Protein AF-A0A7S0ENN7-F1 (afdb_monomer)

Secondary structure (DSSP, 8-state):
------------PPPPP-----------S-------------SS-EEEEEE---SSS---GGG----EEE------S---HHHHHHHTT-TT--TT--HHHHHHHTT-GGGGGS-TTTTEEE---STTEEEEEEEEEEEEEEE-TTS-EEEEEEEEEEEEEEE-TTS--EEEEEEEE-S--EEEEPPPPPHHHHHHHHHHHHHHHHHHHHHHHHHHHHHHHHHHTT--

Nearest PDB structures (foldseek):
  8h8f-assembly1_C  TM=5.337E-01  e=5.871E-03  Xenopus tropicalis
  8h8e-assembly1_B  TM=5.437E-01  e=1.333E-02  Xenopus tropicalis
  8eq4-assembly1_A  TM=2.373E-01  e=7.557E-03  Homo sapiens

Radius of gyration: 34.64 Å; Cα contacts (8 Å, |Δi|>4): 258; chains: 1; bounding box: 76×66×117 Å

Structure (mmCIF, N/CA/C/O backbone):
data_AF-A0A7S0ENN7-F1
#
_entry.id   AF-A0A7S0ENN7-F1
#
loop_
_atom_site.group_PDB
_atom_site.id
_atom_site.type_symbol
_atom_site.label_atom_id
_atom_site.label_alt_id
_atom_site.label_comp_id
_atom_site.label_asym_id
_atom_site.label_entity_id
_atom_site.label_seq_id
_atom_site.pdbx_PDB_ins_code
_atom_site.Cartn_x
_atom_site.Cartn_y
_atom_site.Cartn_z
_atom_site.occupancy
_atom_site.B_iso_or_equiv
_atom_site.auth_seq_id
_atom_site.auth_comp_id
_atom_site.auth_asym_id
_atom_site.auth_atom_id
_atom_site.pdbx_PDB_model_num
ATOM 1 N N . ASP A 1 1 ? -26.600 -25.155 -56.184 1.00 35.91 1 ASP A N 1
ATOM 2 C CA . ASP A 1 1 ? -26.130 -26.533 -55.947 1.00 35.91 1 ASP A CA 1
ATOM 3 C C . ASP A 1 1 ? -24.928 -26.504 -55.021 1.00 35.91 1 ASP A C 1
ATOM 5 O O . ASP A 1 1 ? -23.871 -26.040 -55.407 1.00 35.91 1 ASP A O 1
ATOM 9 N N . ALA A 1 2 ? -25.143 -26.575 -53.709 1.00 30.69 2 ALA A N 1
ATOM 10 C CA . ALA A 1 2 ? -25.400 -27.794 -52.935 1.00 30.69 2 ALA A CA 1
ATOM 11 C C . ALA A 1 2 ? -24.151 -28.682 -52.754 1.00 30.69 2 ALA A C 1
ATOM 13 O O . ALA A 1 2 ? -23.829 -29.472 -53.631 1.00 30.69 2 ALA A O 1
ATOM 14 N N . MET A 1 3 ? -23.611 -28.613 -51.521 1.00 30.27 3 MET A N 1
ATOM 15 C CA . MET A 1 3 ? -23.217 -29.764 -50.678 1.00 30.27 3 MET A CA 1
ATOM 16 C C . MET A 1 3 ? -21.879 -30.479 -51.008 1.00 30.27 3 MET A C 1
ATOM 18 O O . MET A 1 3 ? -21.515 -30.587 -52.164 1.00 30.27 3 MET A O 1
ATOM 22 N N . LEU A 1 4 ? -21.082 -31.058 -50.092 1.00 33.22 4 LEU A N 1
ATOM 23 C CA . LEU A 1 4 ? -21.104 -31.277 -48.634 1.00 33.22 4 LEU A CA 1
ATOM 24 C C . LEU A 1 4 ? -19.758 -31.951 -48.220 1.00 33.22 4 LEU A C 1
ATOM 26 O O . LEU A 1 4 ? -19.358 -32.918 -48.855 1.00 33.22 4 LEU A O 1
ATOM 30 N N . ASN A 1 5 ? -19.203 -31.535 -47.071 1.00 32.22 5 ASN A N 1
ATOM 31 C CA . ASN A 1 5 ? -18.649 -32.344 -45.956 1.00 32.22 5 ASN A CA 1
ATOM 32 C C . ASN A 1 5 ? -17.270 -33.062 -45.901 1.00 32.22 5 ASN A C 1
ATOM 34 O O . ASN A 1 5 ? -16.808 -33.690 -46.846 1.00 32.22 5 ASN A O 1
ATOM 38 N N . LYS A 1 6 ? -16.829 -33.120 -44.616 1.00 30.20 6 LYS A N 1
ATOM 39 C CA . LYS A 1 6 ? -15.782 -33.894 -43.887 1.00 30.20 6 LYS A CA 1
ATOM 40 C C . LYS A 1 6 ? -14.338 -33.383 -44.032 1.00 30.20 6 LYS A C 1
ATOM 42 O O . LYS A 1 6 ? -13.859 -33.254 -45.142 1.00 30.20 6 LYS A O 1
ATOM 47 N N . GLY A 1 7 ? -13.569 -33.044 -42.989 1.00 29.70 7 GLY A N 1
ATOM 48 C CA . GLY A 1 7 ? -13.592 -33.401 -41.562 1.00 29.70 7 GLY A CA 1
ATOM 49 C C . GLY A 1 7 ? -12.643 -34.575 -41.300 1.00 29.70 7 GLY A C 1
ATOM 50 O O . GLY A 1 7 ? -13.001 -35.673 -41.707 1.00 29.70 7 GLY A O 1
ATOM 51 N N . ASP A 1 8 ? -11.460 -34.339 -40.713 1.00 32.34 8 ASP A N 1
ATOM 52 C CA . ASP A 1 8 ? -10.999 -34.927 -39.436 1.00 32.34 8 ASP A CA 1
ATOM 53 C C . ASP A 1 8 ? -9.562 -34.483 -39.070 1.00 32.34 8 ASP A C 1
ATOM 55 O O . ASP A 1 8 ? -8.789 -34.042 -39.922 1.00 32.34 8 ASP A O 1
ATOM 59 N N . ASP A 1 9 ? -9.264 -34.605 -37.779 1.00 36.00 9 ASP A N 1
ATOM 60 C CA . ASP A 1 9 ? -8.064 -34.242 -37.028 1.00 36.00 9 ASP A CA 1
ATOM 61 C C . ASP A 1 9 ? -6.718 -34.752 -37.572 1.00 36.00 9 ASP A C 1
ATOM 63 O O . ASP A 1 9 ? -6.568 -35.870 -38.066 1.00 36.00 9 ASP A O 1
ATOM 67 N N . GLY A 1 10 ? -5.680 -33.944 -37.345 1.00 29.58 10 GLY A N 1
ATOM 68 C CA . GLY A 1 10 ? -4.292 -34.318 -37.594 1.00 29.58 10 GLY A CA 1
ATOM 69 C C . GLY A 1 10 ? -3.313 -33.294 -37.038 1.00 29.58 10 GLY A C 1
ATOM 70 O O . GLY A 1 10 ? -2.733 -32.511 -37.783 1.00 29.58 10 GLY A O 1
ATOM 71 N N . SER A 1 11 ? -3.129 -33.299 -35.716 1.00 38.22 11 SER A N 1
ATOM 72 C CA . SER A 1 11 ? -2.003 -32.642 -35.045 1.00 38.22 11 SER A CA 1
ATOM 73 C C . SER A 1 11 ? -0.683 -33.118 -35.664 1.00 38.22 11 SER A C 1
ATOM 75 O O . SER A 1 11 ? -0.221 -34.226 -35.397 1.00 38.22 11 SER A O 1
ATOM 77 N N . SER A 1 12 ? -0.067 -32.284 -36.501 1.00 31.47 12 SER A N 1
ATOM 78 C CA . SER A 1 12 ? 1.30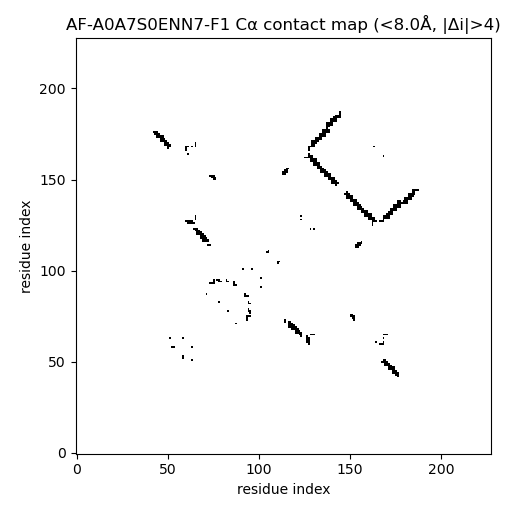4 -32.480 -36.967 1.00 31.47 12 SER A CA 1
ATOM 79 C C . SER A 1 12 ? 2.174 -31.348 -36.434 1.00 31.47 12 SER A C 1
ATOM 81 O O . SER A 1 12 ? 2.211 -30.252 -36.989 1.00 31.47 12 SER A O 1
ATOM 83 N N . VAL A 1 13 ? 2.876 -31.626 -35.337 1.00 39.81 13 VAL A N 1
ATOM 84 C CA . VAL A 1 13 ? 4.032 -30.843 -34.888 1.00 39.81 13 VAL A CA 1
ATOM 85 C C . VAL A 1 13 ? 5.058 -30.835 -36.030 1.00 39.81 13 VAL A C 1
ATOM 87 O O . VAL A 1 13 ? 5.502 -31.919 -36.424 1.00 39.81 13 VAL A O 1
ATOM 90 N N . PRO A 1 14 ? 5.460 -29.678 -36.590 1.00 35.75 14 PRO A N 1
ATOM 91 C CA . PRO A 1 14 ? 6.516 -29.675 -37.583 1.00 35.75 14 PRO A CA 1
ATOM 92 C C . PRO A 1 14 ? 7.849 -29.959 -36.884 1.00 35.75 14 PRO A C 1
ATOM 94 O O . PRO A 1 14 ? 8.291 -29.247 -35.983 1.00 35.75 14 PRO A O 1
ATOM 97 N N . LYS A 1 15 ? 8.460 -31.067 -37.296 1.00 32.72 15 LYS A N 1
ATOM 98 C CA . LYS A 1 15 ? 9.800 -31.514 -36.916 1.00 32.72 15 LYS A CA 1
ATOM 99 C C . LYS A 1 15 ? 10.814 -30.492 -37.445 1.00 32.72 15 LYS A C 1
ATOM 101 O O . LYS A 1 15 ? 10.826 -30.223 -38.642 1.00 32.72 15 LYS A O 1
ATOM 106 N N . VAL A 1 16 ? 11.645 -29.933 -36.567 1.00 38.22 16 VAL A N 1
ATOM 107 C CA . VAL A 1 16 ? 12.692 -28.963 -36.930 1.00 38.22 16 VAL A CA 1
ATOM 108 C C . VAL A 1 16 ? 13.811 -29.681 -37.698 1.00 38.22 16 VAL A C 1
ATOM 110 O O . VAL A 1 16 ? 14.399 -30.608 -37.134 1.00 38.22 16 VAL A O 1
ATOM 113 N N . PRO A 1 17 ? 14.146 -29.285 -38.940 1.00 34.22 17 PRO A N 1
ATOM 114 C CA . PRO A 1 17 ? 15.413 -29.649 -39.544 1.00 34.22 17 PRO A CA 1
ATOM 115 C C . PRO A 1 17 ? 16.487 -28.661 -39.084 1.00 34.22 17 PRO A C 1
ATOM 117 O O . PRO A 1 17 ? 16.320 -27.443 -39.130 1.00 34.22 17 PRO A O 1
ATOM 120 N N . SER A 1 18 ? 17.594 -29.216 -38.613 1.00 44.19 18 SER A N 1
ATOM 121 C CA . SER A 1 18 ? 18.849 -28.518 -38.385 1.00 44.19 18 SER A CA 1
ATOM 122 C C . SER A 1 18 ? 19.473 -28.165 -39.731 1.00 44.19 18 SER A C 1
ATOM 124 O O . SER A 1 18 ? 20.018 -29.057 -40.370 1.00 44.19 18 SER A O 1
ATOM 126 N N . ASP A 1 19 ? 19.392 -26.905 -40.153 1.00 34.03 19 ASP A N 1
ATOM 127 C CA . ASP A 1 19 ? 20.378 -26.328 -41.066 1.00 34.03 19 ASP A CA 1
ATOM 128 C C . ASP A 1 19 ? 20.373 -24.798 -41.019 1.00 34.03 19 ASP A C 1
ATOM 130 O O . ASP A 1 19 ? 19.354 -24.142 -40.805 1.00 34.03 19 ASP A O 1
ATOM 134 N N . HIS A 1 20 ? 21.576 -24.250 -41.161 1.00 43.38 20 HIS A N 1
ATOM 135 C CA . HIS A 1 20 ? 21.923 -22.844 -41.032 1.00 43.38 20 HIS A CA 1
ATOM 136 C C . HIS A 1 20 ? 21.228 -21.985 -42.100 1.00 43.38 20 HIS A C 1
ATOM 138 O O . HIS A 1 20 ? 21.743 -21.795 -43.198 1.00 43.38 20 HIS A O 1
ATOM 144 N N . GLY A 1 21 ? 20.069 -21.432 -41.753 1.00 31.50 21 GLY A N 1
ATOM 145 C CA . GLY A 1 21 ? 19.356 -20.425 -42.529 1.00 31.50 21 GLY A CA 1
ATOM 146 C C . GLY A 1 21 ? 18.865 -19.322 -41.603 1.00 31.50 21 GLY A C 1
ATOM 147 O O . GLY A 1 21 ? 18.238 -19.591 -40.581 1.00 31.50 21 GLY A O 1
ATOM 148 N N . PHE A 1 22 ? 19.196 -18.080 -41.940 1.00 34.69 22 PHE A N 1
ATOM 149 C CA . PHE A 1 22 ? 18.676 -16.878 -41.300 1.00 34.69 22 PHE A CA 1
ATOM 150 C C . PHE A 1 22 ? 17.142 -16.895 -41.382 1.00 34.69 22 PHE A C 1
ATOM 152 O O . PHE A 1 22 ? 16.568 -16.689 -42.449 1.00 34.69 22 PHE A O 1
ATOM 159 N N . PHE A 1 23 ? 16.480 -17.194 -40.263 1.00 33.12 23 PHE A N 1
ATOM 160 C CA . PHE A 1 23 ? 15.045 -16.996 -40.123 1.00 33.12 23 PHE A CA 1
ATOM 161 C C . PHE A 1 23 ? 14.805 -15.507 -39.898 1.00 33.12 23 PHE A C 1
ATOM 163 O O . PHE A 1 23 ? 14.893 -15.015 -38.774 1.00 33.12 23 PHE A O 1
ATOM 170 N N . GLU A 1 24 ? 14.471 -14.795 -40.969 1.00 44.44 24 GLU A N 1
ATOM 171 C CA . GLU A 1 24 ? 13.718 -13.554 -40.854 1.00 44.44 24 GLU A CA 1
ATOM 172 C C . GLU A 1 24 ? 12.287 -13.944 -40.482 1.00 44.44 24 GLU A C 1
ATOM 174 O O . GLU A 1 24 ? 11.399 -14.099 -41.320 1.00 44.44 24 GLU A O 1
ATOM 179 N N . ALA A 1 25 ? 12.080 -14.207 -39.191 1.00 43.97 25 ALA A N 1
ATOM 180 C CA . ALA A 1 25 ? 10.748 -14.193 -38.626 1.00 43.97 25 ALA A CA 1
ATOM 181 C C . ALA A 1 25 ? 10.285 -12.735 -38.677 1.00 43.97 25 ALA A C 1
ATOM 183 O O . ALA A 1 25 ? 10.502 -11.974 -37.738 1.00 43.97 25 ALA A O 1
ATOM 184 N N . ALA A 1 26 ? 9.693 -12.338 -39.803 1.00 42.91 26 ALA A N 1
ATOM 185 C CA . ALA A 1 26 ? 8.876 -11.143 -39.879 1.00 42.91 26 ALA A CA 1
ATOM 186 C C . ALA A 1 26 ? 7.687 -11.356 -38.932 1.00 42.91 26 ALA A C 1
ATOM 188 O O . ALA A 1 26 ? 6.650 -11.906 -39.306 1.00 42.91 26 ALA A O 1
ATOM 189 N N . ALA A 1 27 ? 7.881 -11.007 -37.661 1.00 44.56 27 ALA A N 1
ATOM 190 C CA . ALA A 1 27 ? 6.816 -10.918 -36.686 1.00 44.56 27 ALA A CA 1
ATOM 191 C C . ALA A 1 27 ? 6.015 -9.659 -37.026 1.00 44.56 27 ALA A C 1
ATOM 193 O O . ALA A 1 27 ? 6.233 -8.592 -36.467 1.00 44.56 27 ALA A O 1
ATOM 194 N N .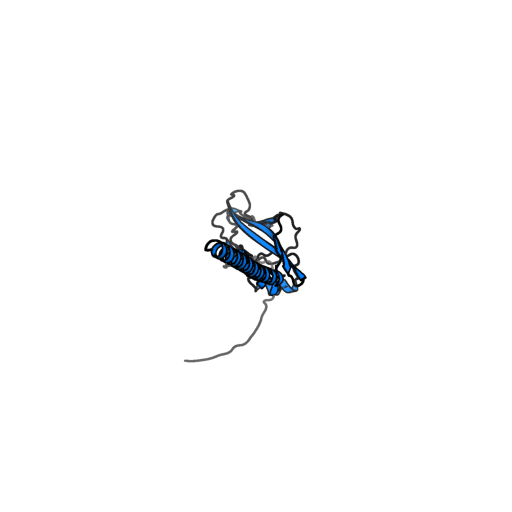 ASP A 1 28 ? 5.091 -9.782 -37.978 1.00 46.00 28 ASP A N 1
ATOM 195 C CA . ASP A 1 28 ? 4.145 -8.728 -38.372 1.00 46.00 28 ASP A CA 1
ATOM 196 C C . ASP A 1 28 ? 3.019 -8.571 -37.320 1.00 46.00 28 ASP A C 1
ATOM 198 O O . ASP A 1 28 ? 1.827 -8.471 -37.607 1.00 46.00 28 ASP A O 1
ATOM 202 N N . GLY A 1 29 ? 3.410 -8.632 -36.047 1.00 53.50 29 GLY A N 1
ATOM 203 C CA . GLY A 1 29 ? 2.585 -8.469 -34.863 1.00 53.50 29 GLY A CA 1
ATOM 204 C C . GLY A 1 29 ? 3.355 -7.629 -33.852 1.00 53.50 29 GLY A C 1
ATOM 205 O O . GLY A 1 29 ? 4.581 -7.631 -33.851 1.00 53.50 29 GLY A O 1
ATOM 206 N N . ALA A 1 30 ? 2.646 -6.878 -33.009 1.00 59.50 30 ALA A N 1
ATOM 207 C CA . ALA A 1 30 ? 3.274 -6.005 -32.021 1.00 59.50 30 ALA A CA 1
ATOM 208 C C . ALA A 1 30 ? 4.307 -6.782 -31.181 1.00 59.50 30 ALA A C 1
ATOM 210 O O . ALA A 1 30 ? 3.939 -7.644 -30.382 1.00 59.50 30 ALA A O 1
ATOM 211 N N . GLU A 1 31 ? 5.593 -6.481 -31.380 1.00 75.44 31 GLU A N 1
ATOM 212 C CA . GLU A 1 31 ? 6.685 -7.075 -30.617 1.00 75.44 31 GLU A CA 1
ATOM 213 C C . GLU A 1 31 ? 6.505 -6.728 -29.134 1.00 75.44 31 GLU A C 1
ATOM 215 O O . GLU A 1 31 ? 6.435 -5.561 -28.743 1.00 75.44 31 GLU A O 1
ATOM 220 N N . GLY A 1 32 ? 6.387 -7.754 -28.293 1.00 77.75 32 GLY A N 1
ATOM 221 C CA . GLY A 1 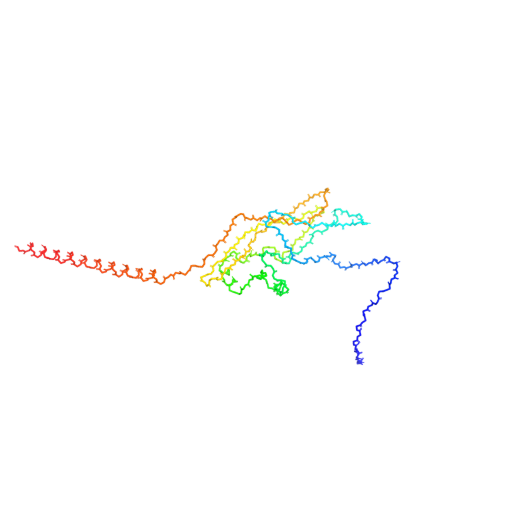32 ? 6.155 -7.606 -26.864 1.00 77.75 32 GLY A CA 1
ATOM 222 C C . GLY A 1 32 ? 6.584 -8.854 -26.104 1.00 77.75 32 GLY A C 1
ATOM 223 O O . GLY A 1 32 ? 6.574 -9.960 -26.640 1.00 77.75 32 GLY A O 1
ATOM 224 N N . CYS A 1 33 ? 6.975 -8.674 -24.845 1.00 85.19 33 CYS A N 1
ATOM 225 C CA . CYS A 1 33 ? 7.370 -9.759 -23.952 1.00 85.19 33 CYS A CA 1
ATOM 226 C C . CYS A 1 33 ? 6.537 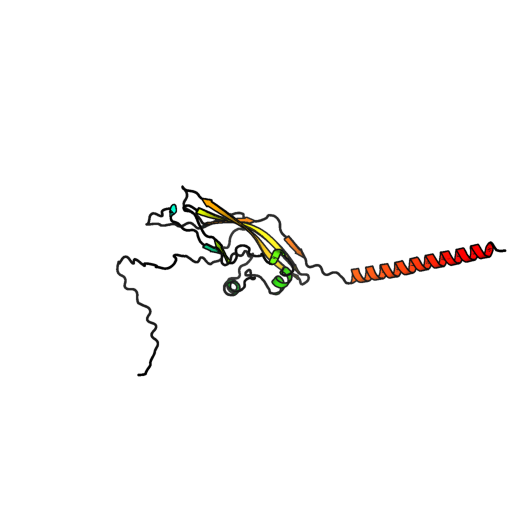-9.686 -22.670 1.00 85.19 33 CYS A C 1
ATOM 228 O O . CYS A 1 33 ? 6.471 -8.634 -22.030 1.00 85.19 33 CYS A O 1
ATOM 230 N N . GLU A 1 34 ? 5.907 -10.798 -22.291 1.00 87.00 34 GLU A N 1
ATOM 231 C CA . GLU A 1 34 ? 5.237 -10.926 -21.000 1.00 87.00 34 GLU A CA 1
ATOM 232 C C . GLU A 1 34 ? 6.217 -11.477 -19.962 1.00 87.00 34 GLU A C 1
ATOM 234 O O . GLU A 1 34 ? 6.773 -12.564 -20.116 1.00 87.00 34 GLU A O 1
ATOM 239 N N . ILE A 1 35 ? 6.412 -10.728 -18.876 1.00 86.81 35 ILE A N 1
ATOM 240 C CA . ILE A 1 35 ? 7.260 -11.136 -17.757 1.00 86.81 35 ILE A CA 1
ATOM 241 C C . ILE A 1 35 ? 6.352 -11.450 -16.573 1.00 86.81 35 ILE A C 1
ATOM 243 O O . ILE A 1 35 ? 5.714 -10.559 -16.014 1.00 86.81 35 ILE A O 1
ATOM 247 N N . SER A 1 36 ? 6.329 -12.714 -16.159 1.00 85.06 36 SER A N 1
ATOM 248 C CA . SER A 1 36 ? 5.589 -13.169 -14.986 1.00 85.06 36 SER A CA 1
ATOM 249 C C . SER A 1 36 ? 6.491 -13.987 -14.066 1.00 85.06 36 SER A C 1
ATOM 251 O O . SER A 1 36 ? 7.393 -14.705 -14.498 1.00 85.06 36 SER A O 1
ATOM 253 N N . GLY A 1 37 ? 6.296 -13.837 -12.759 1.00 82.56 37 GLY A N 1
ATOM 254 C CA . GLY A 1 37 ? 7.108 -14.541 -11.779 1.00 82.56 37 GLY A CA 1
ATOM 255 C C . GLY A 1 37 ? 7.020 -13.940 -10.387 1.00 82.56 37 GLY A C 1
ATOM 256 O O . GLY A 1 37 ? 6.292 -12.984 -10.128 1.00 82.56 37 GLY A O 1
ATOM 257 N N . T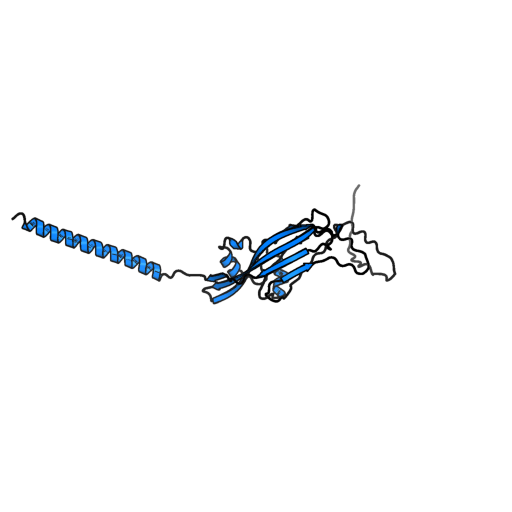HR A 1 38 ? 7.784 -14.526 -9.471 1.00 81.62 38 THR A N 1
ATOM 258 C CA . THR A 1 38 ? 7.831 -14.114 -8.067 1.00 81.62 38 THR A CA 1
ATOM 259 C C . THR A 1 38 ? 9.279 -13.967 -7.636 1.00 81.62 38 THR A C 1
ATOM 261 O O . THR A 1 38 ? 10.068 -14.897 -7.812 1.00 81.62 38 THR A O 1
ATOM 264 N N . LEU A 1 39 ? 9.621 -12.832 -7.033 1.00 85.81 39 LEU A N 1
ATOM 265 C CA . LEU A 1 39 ? 10.973 -12.541 -6.567 1.00 85.81 39 LEU A CA 1
ATOM 266 C C . LEU A 1 39 ? 10.992 -12.499 -5.039 1.00 85.81 39 LEU A C 1
ATOM 268 O O . LEU A 1 39 ? 10.241 -11.745 -4.422 1.00 85.81 39 LEU A O 1
ATOM 272 N N . LYS A 1 40 ? 11.868 -13.298 -4.422 1.00 86.88 40 LYS A N 1
ATOM 273 C CA . LYS A 1 40 ? 12.138 -13.221 -2.983 1.00 86.88 40 LYS A CA 1
ATOM 274 C C . LYS A 1 40 ? 13.311 -12.276 -2.766 1.00 86.88 40 LYS A C 1
ATOM 276 O O . LYS A 1 40 ? 14.439 -12.603 -3.119 1.00 86.88 40 LYS A O 1
ATOM 281 N N . LEU A 1 41 ? 13.029 -11.113 -2.196 1.00 88.19 41 LEU A N 1
ATOM 282 C CA . LEU A 1 41 ? 14.004 -10.044 -2.001 1.00 88.19 41 LEU A CA 1
ATOM 283 C C . LEU A 1 41 ? 14.150 -9.713 -0.518 1.00 88.19 41 LEU A C 1
ATOM 285 O O . LEU A 1 41 ? 13.271 -10.009 0.296 1.00 88.19 41 LEU A O 1
ATOM 289 N N . GLN A 1 42 ? 15.271 -9.086 -0.168 1.00 90.56 42 GLN A N 1
ATOM 290 C CA . GLN A 1 42 ? 15.418 -8.477 1.147 1.00 90.56 42 GLN A CA 1
ATOM 291 C C . GLN A 1 42 ? 14.479 -7.276 1.272 1.00 90.56 42 GLN A C 1
ATOM 293 O O . GLN A 1 42 ? 14.209 -6.565 0.305 1.00 90.56 42 GLN A O 1
ATOM 298 N N . ARG A 1 43 ? 13.988 -7.042 2.488 1.00 88.31 43 ARG A N 1
ATOM 299 C CA . ARG A 1 43 ? 13.047 -5.965 2.787 1.00 88.31 43 ARG A CA 1
ATOM 300 C C . ARG A 1 43 ? 13.786 -4.641 3.011 1.00 88.31 43 ARG A C 1
ATOM 302 O O . ARG A 1 43 ? 13.798 -4.117 4.120 1.00 88.31 43 ARG A O 1
ATOM 309 N N . VAL A 1 44 ? 14.400 -4.122 1.954 1.00 92.44 44 VAL A N 1
ATOM 310 C CA . VAL A 1 44 ? 15.150 -2.858 1.951 1.00 92.44 44 VAL A CA 1
ATOM 311 C C . VAL A 1 44 ? 14.746 -1.994 0.754 1.00 92.44 44 VAL A C 1
ATOM 313 O O . VAL A 1 44 ? 14.282 -2.544 -0.249 1.00 92.44 44 VAL A O 1
ATOM 316 N N . PRO A 1 45 ? 14.907 -0.660 0.832 1.00 94.62 45 PRO A N 1
ATOM 317 C CA . PRO A 1 45 ? 14.745 0.201 -0.331 1.00 94.62 45 PRO A CA 1
ATOM 318 C C . PRO A 1 45 ? 15.669 -0.238 -1.472 1.00 94.62 45 PRO A C 1
ATOM 320 O O . PRO A 1 45 ? 16.850 -0.516 -1.257 1.00 94.62 45 PRO A O 1
ATOM 323 N N . GLY A 1 46 ? 15.133 -0.317 -2.686 1.00 94.19 46 GLY A N 1
ATOM 324 C CA . GLY A 1 46 ? 15.853 -0.836 -3.845 1.00 94.19 46 GLY A CA 1
ATOM 325 C C . GLY A 1 46 ? 15.189 -0.460 -5.162 1.00 94.19 46 GLY A C 1
ATOM 326 O O . GLY A 1 46 ? 14.140 0.176 -5.192 1.00 94.19 46 GLY A O 1
ATOM 327 N N . THR A 1 47 ? 15.809 -0.813 -6.285 1.00 92.94 47 THR A N 1
ATOM 328 C CA . THR A 1 47 ? 15.239 -0.560 -7.616 1.00 92.94 47 THR A CA 1
ATOM 329 C C . THR A 1 47 ? 15.387 -1.795 -8.489 1.00 92.94 47 THR A C 1
ATOM 331 O O . THR A 1 47 ? 16.494 -2.286 -8.688 1.00 92.94 47 THR A O 1
ATOM 334 N N . LEU A 1 48 ? 14.273 -2.272 -9.038 1.00 91.88 48 LEU A N 1
ATOM 335 C CA . LEU A 1 48 ? 14.251 -3.288 -10.083 1.00 91.88 48 LEU A CA 1
ATOM 336 C C . LEU A 1 48 ? 14.367 -2.584 -11.438 1.00 91.88 48 LEU A C 1
ATOM 338 O O . LEU A 1 48 ? 13.561 -1.709 -11.744 1.00 91.88 48 LEU A O 1
ATOM 342 N N . ARG A 1 49 ? 15.378 -2.930 -12.237 1.00 91.31 49 ARG A N 1
ATOM 343 C CA . ARG A 1 49 ? 15.621 -2.318 -13.552 1.00 91.31 49 ARG A CA 1
ATOM 344 C C . ARG A 1 49 ? 15.520 -3.372 -14.643 1.00 91.31 49 ARG A C 1
ATOM 346 O O . ARG A 1 49 ? 16.160 -4.414 -14.543 1.00 91.31 49 ARG A O 1
ATOM 353 N N . LEU A 1 50 ? 14.742 -3.073 -15.674 1.00 89.44 50 LEU A N 1
ATOM 354 C CA . LEU A 1 50 ? 14.615 -3.865 -16.888 1.00 89.44 50 LEU A CA 1
ATOM 355 C C . LEU A 1 50 ? 15.185 -3.036 -18.039 1.00 89.44 50 LEU A C 1
ATOM 357 O O . LEU A 1 50 ? 14.703 -1.938 -18.321 1.00 89.44 50 LEU A O 1
ATOM 361 N N . ASN A 1 51 ? 16.235 -3.558 -18.667 1.00 86.44 51 ASN A N 1
ATOM 362 C CA . ASN A 1 51 ? 16.928 -2.912 -19.775 1.00 86.44 51 ASN A CA 1
ATOM 363 C C . ASN A 1 51 ? 16.957 -3.877 -20.958 1.00 86.44 51 ASN A C 1
ATOM 365 O O . ASN A 1 51 ? 17.114 -5.084 -20.765 1.00 86.44 51 ASN A O 1
ATOM 369 N N . ALA A 1 52 ? 16.876 -3.342 -22.170 1.00 83.38 52 ALA A N 1
ATOM 370 C CA . ALA A 1 52 ? 17.180 -4.116 -23.362 1.00 83.38 52 ALA A CA 1
ATOM 371 C C . ALA A 1 52 ? 18.697 -4.358 -23.440 1.00 83.38 52 ALA A C 1
ATOM 373 O O . ALA A 1 52 ? 19.498 -3.443 -23.236 1.00 83.38 52 ALA A O 1
ATOM 374 N N . HIS A 1 53 ? 19.090 -5.601 -23.710 1.00 82.19 53 HIS A N 1
ATOM 375 C CA . HIS A 1 53 ? 20.484 -5.985 -23.898 1.00 82.19 53 HIS A CA 1
ATOM 376 C C . HIS A 1 53 ? 20.601 -6.874 -25.134 1.00 82.19 53 HIS A C 1
ATOM 378 O O . HIS A 1 53 ? 19.861 -7.846 -25.264 1.00 82.19 53 HIS A O 1
ATOM 384 N N . ALA A 1 54 ? 21.528 -6.540 -26.030 1.00 78.38 54 ALA A N 1
ATOM 385 C CA . ALA A 1 54 ? 21.812 -7.302 -27.238 1.00 78.38 54 ALA A CA 1
ATOM 386 C C . ALA A 1 54 ? 23.311 -7.632 -27.282 1.00 78.38 54 ALA A C 1
ATOM 388 O O . ALA A 1 54 ? 24.146 -6.740 -27.162 1.00 78.38 54 ALA A O 1
ATOM 389 N N . HIS A 1 55 ? 23.650 -8.916 -27.431 1.00 73.62 55 HIS A N 1
ATOM 390 C CA . HIS A 1 55 ? 25.044 -9.386 -27.427 1.00 73.62 55 HIS A CA 1
ATOM 391 C C . HIS A 1 55 ? 25.742 -9.269 -28.789 1.00 73.62 55 HIS A C 1
ATOM 393 O O . HIS A 1 55 ? 26.958 -9.110 -28.838 1.00 73.62 55 HIS A O 1
ATOM 399 N N . HIS A 1 56 ? 24.991 -9.357 -29.889 1.00 76.44 56 HIS A N 1
ATOM 400 C CA . HIS A 1 56 ? 25.547 -9.442 -31.247 1.00 76.44 56 HIS A CA 1
ATOM 401 C C . HIS A 1 56 ? 24.980 -8.393 -32.212 1.00 76.44 56 HIS A C 1
ATOM 403 O O . HIS A 1 56 ? 25.318 -8.400 -33.391 1.00 76.44 56 HIS A O 1
ATOM 409 N N . VAL A 1 57 ? 24.123 -7.492 -31.724 1.00 77.75 57 VAL A N 1
ATOM 410 C CA . VAL A 1 57 ? 23.464 -6.451 -32.523 1.00 77.75 57 VAL A CA 1
ATOM 411 C C . VAL A 1 57 ? 23.577 -5.125 -31.777 1.00 77.75 57 VAL A C 1
ATOM 413 O O . VAL A 1 57 ? 23.417 -5.088 -30.557 1.00 77.75 57 VAL A O 1
ATOM 416 N N . SER A 1 58 ? 23.872 -4.042 -32.498 1.00 75.31 58 SER A N 1
ATOM 417 C CA . SER A 1 58 ? 23.919 -2.699 -31.918 1.00 75.31 58 SER A CA 1
ATOM 418 C C . SER A 1 58 ? 22.502 -2.223 -31.616 1.00 75.31 58 SER A C 1
ATOM 420 O O . SER A 1 58 ? 21.681 -2.091 -32.522 1.00 75.31 58 SER A O 1
ATOM 422 N N . LEU A 1 59 ? 22.213 -1.976 -30.340 1.00 77.50 59 LEU A N 1
ATOM 423 C CA . LEU A 1 59 ? 20.934 -1.435 -29.904 1.00 77.50 59 LEU A CA 1
ATOM 424 C C . LEU A 1 59 ? 21.004 0.093 -29.923 1.00 77.50 59 LEU A C 1
ATOM 426 O O . LEU A 1 59 ? 21.704 0.684 -29.104 1.00 77.50 59 LEU A O 1
ATOM 430 N N . GLU A 1 60 ? 20.259 0.723 -30.827 1.00 80.19 60 GLU A N 1
ATOM 431 C CA . GLU A 1 60 ? 20.122 2.180 -30.856 1.00 80.19 60 GLU A CA 1
ATOM 432 C C . GLU A 1 60 ? 19.131 2.633 -29.761 1.00 80.19 60 GLU A C 1
ATOM 434 O O . GLU A 1 60 ? 17.939 2.309 -29.845 1.00 80.19 60 GLU A O 1
ATOM 439 N N . PRO A 1 61 ? 19.569 3.392 -28.735 1.00 76.06 61 PRO A N 1
ATOM 440 C CA . PRO A 1 61 ? 18.723 3.785 -27.603 1.00 76.06 61 PRO A CA 1
ATOM 441 C C . PRO A 1 61 ? 17.455 4.552 -27.999 1.00 76.06 61 PRO A C 1
ATOM 443 O O . PRO A 1 61 ? 16.438 4.461 -27.314 1.00 76.06 61 PRO A O 1
ATOM 446 N N . GLY A 1 62 ? 17.491 5.294 -29.109 1.00 74.88 62 GLY A N 1
ATOM 447 C CA . GLY A 1 62 ? 16.376 6.122 -29.566 1.00 74.88 62 GLY A CA 1
ATOM 448 C C . GLY A 1 62 ? 15.148 5.354 -30.063 1.00 74.88 62 GLY A C 1
ATOM 449 O O . GLY A 1 62 ? 14.066 5.942 -30.112 1.00 74.88 62 GLY A O 1
ATOM 450 N N . TRP A 1 63 ? 15.295 4.069 -30.406 1.00 76.88 63 TRP A N 1
ATOM 451 C CA . TRP A 1 63 ? 14.222 3.234 -30.973 1.00 76.88 63 TRP A CA 1
ATOM 452 C C . TRP A 1 63 ? 13.632 2.224 -29.991 1.00 76.88 63 TRP A C 1
ATOM 454 O O . TRP A 1 63 ? 12.645 1.563 -30.304 1.00 76.88 63 TRP A O 1
ATOM 464 N N . VAL A 1 64 ? 14.201 2.113 -28.793 1.00 81.44 64 VAL A N 1
ATOM 465 C CA . VAL A 1 64 ? 13.689 1.200 -27.771 1.00 81.44 64 VAL A CA 1
ATOM 466 C C . VAL A 1 64 ? 12.390 1.762 -27.202 1.00 81.44 64 VAL A C 1
ATOM 468 O O . VAL A 1 64 ? 12.367 2.817 -26.565 1.00 81.44 64 VAL A O 1
ATOM 471 N N . ASN A 1 65 ? 11.302 1.029 -27.415 1.00 83.69 65 ASN A N 1
ATOM 472 C CA . ASN A 1 65 ? 9.989 1.387 -26.911 1.00 83.69 65 ASN A CA 1
ATOM 473 C C . ASN A 1 65 ? 9.711 0.686 -25.570 1.00 83.69 65 ASN A C 1
ATOM 475 O O . ASN A 1 65 ? 9.677 -0.538 -25.496 1.00 83.69 65 ASN A O 1
ATOM 479 N N . LEU A 1 66 ? 9.491 1.468 -24.509 1.00 86.56 66 LEU A N 1
ATOM 480 C CA . LEU A 1 66 ? 9.165 0.965 -23.168 1.00 86.56 66 LEU A CA 1
ATOM 481 C C . LEU A 1 66 ? 7.657 0.969 -22.864 1.00 86.56 66 LEU A C 1
ATOM 483 O O . LEU A 1 66 ? 7.268 0.900 -21.694 1.00 86.56 66 LEU A O 1
ATOM 487 N N . THR A 1 67 ? 6.794 1.085 -23.881 1.00 88.50 67 THR A N 1
ATOM 488 C CA . THR A 1 67 ? 5.345 0.909 -23.709 1.00 88.50 67 THR A CA 1
ATOM 489 C C . THR A 1 67 ? 5.066 -0.430 -23.040 1.00 88.50 67 THR A C 1
ATOM 491 O O . THR A 1 67 ? 5.469 -1.471 -23.555 1.00 88.50 67 THR A O 1
ATOM 494 N N . HIS A 1 68 ? 4.367 -0.424 -21.912 1.00 89.81 68 HIS A N 1
ATOM 495 C CA . HIS A 1 68 ? 4.065 -1.652 -21.191 1.00 89.81 68 HIS A CA 1
ATOM 496 C C . HIS A 1 68 ? 2.749 -1.539 -20.428 1.00 89.81 68 HIS A C 1
ATOM 498 O O . HIS A 1 68 ? 2.272 -0.451 -20.097 1.00 89.81 68 HIS A O 1
ATOM 504 N N . THR A 1 69 ? 2.171 -2.695 -20.130 1.00 90.12 69 THR A N 1
ATOM 505 C CA . THR A 1 69 ? 0.981 -2.818 -19.292 1.00 90.12 69 THR A CA 1
ATOM 506 C C . THR A 1 69 ? 1.369 -3.589 -18.043 1.00 90.12 69 THR A C 1
ATOM 508 O O . THR A 1 69 ? 1.933 -4.677 -18.134 1.00 90.12 69 THR A O 1
ATOM 511 N N . ILE A 1 70 ? 1.092 -3.023 -16.869 1.00 89.69 70 ILE A N 1
ATOM 512 C CA . ILE A 1 70 ? 1.312 -3.728 -15.606 1.00 89.69 70 ILE A CA 1
ATOM 513 C C . ILE A 1 70 ? 0.018 -4.450 -15.266 1.00 89.69 70 ILE A C 1
ATOM 515 O O . ILE A 1 70 ? -0.933 -3.836 -14.790 1.00 89.69 70 ILE A O 1
ATOM 519 N N . ASN A 1 71 ? -0.018 -5.758 -15.520 1.00 85.38 71 ASN A N 1
ATOM 520 C CA . ASN A 1 71 ? -1.187 -6.572 -15.203 1.00 85.38 71 ASN A CA 1
ATOM 521 C C . ASN A 1 71 ? -1.329 -6.685 -13.689 1.00 85.38 71 ASN A C 1
ATOM 523 O O . ASN A 1 71 ? -2.246 -6.105 -13.121 1.00 85.38 71 ASN A O 1
ATOM 527 N N . THR A 1 72 ? -0.376 -7.335 -13.019 1.00 82.62 72 THR A N 1
ATOM 528 C CA . THR A 1 72 ? -0.448 -7.591 -11.578 1.00 82.62 72 THR A CA 1
ATOM 529 C C . THR A 1 72 ? 0.901 -7.368 -10.913 1.00 82.62 72 THR A C 1
ATOM 531 O O . THR A 1 72 ? 1.918 -7.905 -11.340 1.00 82.62 72 THR A O 1
ATOM 534 N N . PHE A 1 73 ? 0.905 -6.584 -9.835 1.00 84.50 73 PHE A N 1
ATOM 535 C CA . PHE A 1 73 ? 2.093 -6.336 -9.028 1.00 84.50 73 PHE A CA 1
ATOM 536 C C . PHE A 1 73 ? 1.700 -6.281 -7.553 1.00 84.50 73 PHE A C 1
ATOM 538 O O . PHE A 1 73 ? 0.953 -5.389 -7.135 1.00 84.50 73 PHE A O 1
ATOM 545 N N . VAL A 1 74 ? 2.159 -7.266 -6.780 1.00 81.75 74 VAL A N 1
ATOM 546 C CA . VAL A 1 74 ? 1.716 -7.510 -5.400 1.00 81.75 74 VAL A CA 1
ATOM 547 C C . VAL A 1 74 ? 2.899 -7.826 -4.493 1.00 81.75 74 VAL A C 1
ATOM 549 O O . VAL A 1 74 ? 3.892 -8.413 -4.922 1.00 81.75 74 VAL A O 1
ATOM 552 N N . PHE A 1 75 ? 2.766 -7.474 -3.218 1.00 84.75 75 PHE A N 1
ATOM 553 C CA . PHE A 1 75 ? 3.743 -7.787 -2.180 1.00 84.75 75 PHE A CA 1
ATOM 554 C C . PHE A 1 75 ? 3.121 -8.725 -1.143 1.00 84.75 75 PHE A C 1
ATOM 556 O O . PHE A 1 75 ? 1.981 -8.528 -0.717 1.00 84.75 75 PHE A O 1
ATOM 563 N N . ALA A 1 76 ? 3.879 -9.734 -0.714 1.00 77.19 76 ALA A N 1
ATOM 564 C CA . ALA A 1 76 ? 3.454 -10.701 0.293 1.00 77.19 76 ALA A CA 1
ATOM 565 C C . ALA A 1 76 ? 4.645 -11.185 1.133 1.00 77.19 76 ALA A C 1
ATOM 567 O O . ALA A 1 76 ? 5.775 -11.248 0.648 1.00 77.19 76 ALA A O 1
ATOM 568 N N . LYS A 1 77 ? 4.385 -11.549 2.397 1.00 75.44 77 LYS A N 1
ATOM 569 C CA . LYS A 1 77 ? 5.410 -12.036 3.343 1.00 75.44 77 LYS A CA 1
ATOM 570 C C . LYS A 1 77 ? 5.825 -13.477 3.043 1.00 75.44 77 LYS A C 1
ATOM 572 O O . LYS A 1 77 ? 6.989 -13.833 3.191 1.00 75.44 77 LYS A O 1
ATOM 577 N N . GLN A 1 78 ? 4.865 -14.298 2.630 1.00 65.62 78 GLN A N 1
ATOM 578 C CA . GLN A 1 78 ? 5.058 -15.684 2.219 1.00 65.62 78 GLN A CA 1
ATOM 579 C C . GLN A 1 78 ? 4.273 -15.882 0.923 1.00 65.62 78 GLN A C 1
ATOM 581 O O . GLN A 1 78 ? 3.090 -15.563 0.876 1.00 65.62 78 GLN A O 1
ATOM 586 N N . LEU A 1 79 ? 4.913 -16.389 -0.129 1.00 59.88 79 LEU A N 1
ATOM 587 C CA . LEU A 1 79 ? 4.208 -16.849 -1.323 1.00 59.88 79 LEU A CA 1
ATOM 588 C C . LEU A 1 79 ? 4.215 -18.372 -1.310 1.00 59.88 79 LEU A C 1
ATOM 590 O O . LEU A 1 79 ? 5.268 -18.986 -1.479 1.00 59.88 79 LEU A O 1
ATOM 594 N N . ASN A 1 80 ? 3.050 -18.985 -1.108 1.00 54.72 80 ASN A N 1
ATOM 595 C CA . ASN A 1 80 ? 2.919 -20.423 -1.289 1.00 54.72 80 ASN A CA 1
ATOM 596 C C . ASN A 1 80 ? 2.716 -20.696 -2.786 1.00 54.72 80 ASN A C 1
ATOM 598 O O . ASN A 1 80 ? 1.746 -20.209 -3.369 1.00 54.72 80 ASN A O 1
ATOM 602 N N . ARG A 1 81 ? 3.643 -21.421 -3.428 1.00 48.97 81 ARG A N 1
ATOM 603 C CA . ARG A 1 81 ? 3.666 -21.602 -4.897 1.00 48.97 81 ARG A CA 1
ATOM 604 C C . ARG A 1 81 ? 2.357 -22.167 -5.459 1.00 48.97 81 ARG A C 1
ATOM 606 O O . ARG A 1 81 ? 1.942 -21.747 -6.531 1.00 48.97 81 ARG A O 1
ATOM 613 N N . SER A 1 82 ? 1.685 -23.046 -4.714 1.00 48.59 82 SER A N 1
ATOM 614 C CA . SER A 1 82 ? 0.392 -23.631 -5.097 1.00 48.59 82 SER A CA 1
ATOM 615 C C . SER A 1 82 ? -0.754 -22.614 -5.158 1.00 48.59 82 SER A C 1
ATOM 617 O O . SER A 1 82 ? -1.705 -22.809 -5.906 1.00 48.59 82 SER A O 1
ATOM 619 N N . HIS A 1 83 ? -0.664 -21.511 -4.411 1.00 46.12 83 HIS A N 1
ATOM 620 C CA . HIS A 1 83 ? -1.723 -20.505 -4.323 1.00 46.12 83 HIS A CA 1
ATOM 621 C C . HIS A 1 83 ? -1.565 -19.390 -5.372 1.00 46.12 83 HIS A C 1
ATOM 623 O O . HIS A 1 83 ? -2.543 -18.769 -5.773 1.00 46.12 83 HIS A O 1
ATOM 629 N N . VAL A 1 84 ? -0.348 -19.160 -5.882 1.00 50.38 84 VAL A N 1
ATOM 630 C CA . VAL A 1 84 ? -0.069 -18.114 -6.886 1.00 50.38 84 VAL A CA 1
ATOM 631 C C . VAL A 1 84 ? -0.722 -18.436 -8.232 1.00 50.38 84 VAL A C 1
ATOM 633 O O . VAL A 1 84 ? -1.270 -17.542 -8.868 1.00 50.38 84 VAL A O 1
ATOM 636 N N . GLN A 1 85 ? -0.741 -19.710 -8.635 1.00 44.81 85 GLN A N 1
ATOM 637 C CA . GLN A 1 85 ? -1.260 -20.121 -9.944 1.00 44.81 85 GLN A CA 1
ATOM 638 C C . GLN A 1 85 ? -2.790 -19.974 -10.061 1.00 44.81 85 GLN A C 1
ATOM 640 O O . GLN A 1 85 ? -3.291 -19.700 -11.145 1.00 44.81 85 GLN A O 1
ATOM 645 N N . HIS A 1 86 ? -3.526 -20.065 -8.945 1.00 39.53 86 HIS A N 1
ATOM 646 C CA . HIS A 1 86 ? -4.976 -19.823 -8.898 1.00 39.53 86 HIS A CA 1
ATOM 647 C C . HIS A 1 86 ? -5.355 -18.386 -8.482 1.00 39.53 86 HIS A C 1
ATOM 649 O O . HIS A 1 86 ? -6.464 -17.939 -8.767 1.00 39.53 86 HIS A O 1
ATOM 655 N N . SER A 1 87 ? -4.450 -17.636 -7.838 1.00 44.06 87 SER A N 1
ATOM 656 C CA . SER A 1 87 ? -4.712 -16.278 -7.323 1.00 44.06 87 SER A CA 1
ATOM 657 C C . SER A 1 87 ? -4.527 -15.165 -8.364 1.00 44.06 87 SER A C 1
ATOM 659 O O . SER A 1 87 ? -5.005 -14.057 -8.137 1.00 44.06 87 SER A O 1
ATOM 661 N N . LEU A 1 88 ? -3.895 -15.440 -9.514 1.00 45.41 88 LEU A N 1
ATOM 662 C CA . LEU A 1 88 ? -3.789 -14.486 -10.634 1.00 45.41 88 LEU A CA 1
ATOM 663 C C . LEU A 1 88 ? -5.141 -14.188 -11.316 1.00 45.41 88 LEU A C 1
ATOM 665 O O . LEU A 1 88 ? -5.251 -13.207 -12.042 1.00 45.41 88 LEU A O 1
ATOM 669 N N . ALA A 1 89 ? -6.179 -14.993 -11.058 1.00 38.59 89 ALA A N 1
ATOM 670 C CA . ALA A 1 89 ? -7.532 -14.786 -11.584 1.00 38.59 89 ALA A CA 1
ATOM 671 C C . ALA A 1 89 ? -8.416 -13.880 -10.701 1.00 38.59 89 ALA A C 1
ATOM 673 O O . ALA A 1 89 ? -9.512 -13.500 -11.111 1.00 38.59 89 ALA A O 1
ATOM 674 N N . SER A 1 90 ? -7.978 -13.537 -9.483 1.00 35.59 90 SER A N 1
ATOM 675 C CA . SER A 1 90 ? -8.784 -12.764 -8.535 1.00 35.59 90 SER A CA 1
ATOM 676 C C . SER A 1 90 ? -8.178 -11.383 -8.313 1.00 35.59 90 SER A C 1
ATOM 678 O O . SER A 1 90 ? -7.170 -11.228 -7.628 1.00 35.59 90 SER A O 1
ATOM 680 N N . PHE A 1 91 ? -8.859 -10.370 -8.853 1.00 43.03 91 PHE A N 1
ATOM 681 C CA . PHE A 1 91 ? -8.585 -8.925 -8.778 1.00 43.03 91 PHE A CA 1
ATOM 682 C C . PHE A 1 91 ? -8.380 -8.354 -7.356 1.00 43.03 91 PHE A C 1
ATOM 684 O O . PHE A 1 91 ? -8.073 -7.174 -7.195 1.00 43.03 91 PHE A O 1
ATOM 691 N N . VAL A 1 92 ? -8.556 -9.175 -6.317 1.00 41.59 92 VAL A N 1
ATOM 692 C CA . VAL A 1 92 ? -8.479 -8.804 -4.897 1.00 41.59 92 VAL A CA 1
ATOM 693 C C . VAL A 1 92 ? -7.426 -9.629 -4.147 1.00 41.59 92 VAL A C 1
ATOM 695 O O . VAL A 1 92 ? -7.135 -9.343 -2.993 1.00 41.59 92 VAL A O 1
ATOM 698 N N . SER A 1 93 ? -6.814 -10.634 -4.775 1.00 38.69 93 SER A N 1
ATOM 699 C CA . SER A 1 93 ? -6.067 -11.664 -4.061 1.00 38.69 93 SER A CA 1
ATOM 700 C C . SER A 1 93 ? -4.556 -11.464 -4.195 1.00 38.69 93 SER A C 1
ATOM 702 O O . SER A 1 93 ? -3.909 -11.945 -5.124 1.00 38.69 93 SER A O 1
ATOM 704 N N . SER A 1 94 ? -3.965 -10.777 -3.212 1.00 47.28 94 SER A N 1
ATOM 705 C CA . SER A 1 94 ? -2.585 -11.092 -2.821 1.00 47.28 94 SER A CA 1
ATOM 706 C C . SER A 1 94 ? -2.540 -12.594 -2.474 1.00 47.28 94 SER A C 1
ATOM 708 O O . SER A 1 94 ? -3.528 -13.116 -1.956 1.00 47.28 94 SER A O 1
ATOM 710 N N . PRO A 1 95 ? -1.447 -13.330 -2.739 1.00 44.84 95 PRO A N 1
ATOM 711 C CA . PRO A 1 95 ? -1.393 -14.794 -2.610 1.00 44.84 95 PRO A CA 1
ATOM 712 C C . PRO A 1 95 ? -1.667 -15.359 -1.201 1.00 44.84 95 PRO A C 1
ATOM 714 O O . PRO A 1 95 ? -1.608 -16.572 -1.022 1.00 44.84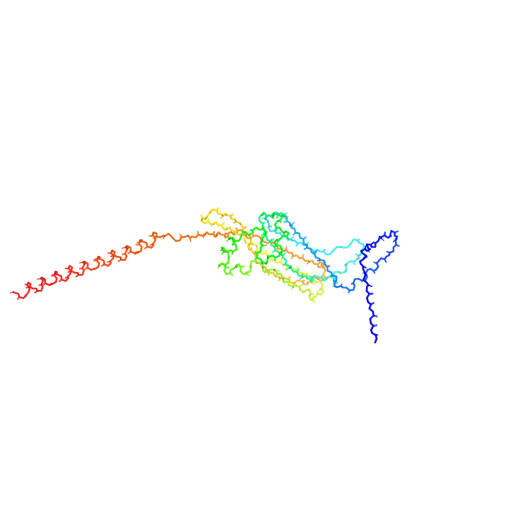 95 PRO A O 1
ATOM 717 N N . VAL A 1 96 ? -1.985 -14.520 -0.211 1.00 45.53 96 VAL A N 1
ATOM 718 C CA . VAL A 1 96 ? -2.326 -14.878 1.172 1.00 45.53 96 VAL A CA 1
ATOM 719 C C . VAL A 1 96 ? -3.513 -14.036 1.651 1.00 45.53 96 VAL A C 1
ATOM 721 O O . VAL A 1 96 ? -3.391 -13.247 2.584 1.00 45.53 96 VAL A O 1
ATOM 724 N N . ILE A 1 97 ? -4.667 -14.125 0.992 1.00 53.16 97 ILE A N 1
ATOM 725 C CA . ILE A 1 97 ? -5.878 -13.482 1.511 1.00 53.16 97 ILE A CA 1
ATOM 726 C C . ILE A 1 97 ? -6.967 -14.542 1.674 1.00 53.16 97 ILE A C 1
ATOM 728 O O . ILE A 1 97 ? -7.606 -14.959 0.714 1.00 53.16 97 ILE A O 1
ATOM 732 N N . ASN A 1 98 ? -7.153 -14.998 2.917 1.00 53.06 98 ASN A N 1
ATOM 733 C CA . ASN A 1 98 ? -8.328 -15.768 3.323 1.00 53.06 98 ASN A CA 1
ATOM 734 C C . ASN A 1 98 ? -9.588 -14.897 3.117 1.00 53.06 98 ASN A C 1
ATOM 736 O O . ASN A 1 98 ? -9.533 -13.674 3.252 1.00 53.06 98 ASN A O 1
ATOM 740 N N . SER A 1 99 ? -10.736 -15.492 2.797 1.00 52.91 99 SER A N 1
ATOM 741 C CA . SER A 1 99 ? -12.000 -14.763 2.563 1.00 52.91 99 SER A CA 1
ATOM 742 C C . SER A 1 99 ? -12.415 -13.850 3.737 1.00 52.91 99 SER A C 1
ATOM 744 O O . SER A 1 99 ? -13.046 -12.809 3.534 1.00 52.91 99 SER A O 1
ATOM 746 N N . THR A 1 100 ? -11.989 -14.194 4.956 1.00 54.31 100 THR A N 1
ATOM 747 C CA . THR A 1 100 ? -12.159 -13.419 6.196 1.00 54.31 100 THR A CA 1
ATOM 748 C C . THR A 1 100 ? -11.414 -12.082 6.163 1.00 54.31 100 THR A C 1
ATOM 750 O O . THR A 1 100 ? -11.957 -11.050 6.559 1.00 54.31 100 THR A O 1
ATOM 753 N N . LEU A 1 101 ? -10.210 -12.067 5.593 1.00 54.16 101 LEU A N 1
ATOM 754 C CA . LEU A 1 101 ? -9.377 -10.878 5.444 1.00 54.16 101 LEU A CA 1
ATOM 755 C C . LEU A 1 101 ? -9.952 -9.877 4.435 1.00 54.16 101 LEU A C 1
ATOM 757 O O . LEU A 1 101 ? -9.938 -8.675 4.691 1.00 54.16 101 LEU A O 1
ATOM 761 N N . ILE A 1 102 ? -10.477 -10.357 3.299 1.00 56.50 102 ILE A N 1
ATOM 762 C CA . ILE A 1 102 ? -11.132 -9.485 2.305 1.00 56.50 102 ILE A CA 1
ATOM 763 C C . ILE A 1 102 ? -12.292 -8.749 2.970 1.00 56.50 102 ILE A C 1
ATOM 765 O O . ILE A 1 102 ? -12.441 -7.547 2.786 1.00 56.50 102 ILE A O 1
ATOM 769 N N . ARG A 1 103 ? -13.081 -9.447 3.794 1.00 55.16 103 ARG A N 1
ATOM 770 C CA . ARG A 1 103 ? -14.226 -8.867 4.504 1.00 55.16 103 ARG A CA 1
ATOM 771 C C . ARG A 1 103 ? -13.819 -7.854 5.574 1.00 55.16 103 ARG A C 1
ATOM 773 O O . ARG A 1 103 ? -14.513 -6.860 5.751 1.00 55.16 103 ARG A O 1
ATOM 780 N N . ALA A 1 104 ? -12.699 -8.084 6.251 1.00 54.97 104 ALA A N 1
ATOM 781 C CA . ALA A 1 104 ? -12.164 -7.171 7.255 1.00 54.97 104 ALA A CA 1
ATOM 782 C C . ALA A 1 104 ? -11.547 -5.901 6.669 1.00 54.97 104 ALA A C 1
ATOM 784 O O . ALA A 1 104 ? -11.553 -4.849 7.304 1.00 54.97 104 ALA A O 1
ATOM 785 N N . VAL A 1 105 ? -11.020 -5.999 5.449 1.00 55.81 105 VAL A N 1
ATOM 786 C CA . VAL A 1 105 ? -10.356 -4.889 4.767 1.00 55.81 105 VAL A CA 1
ATOM 787 C C . VAL A 1 105 ? -11.294 -4.174 3.779 1.00 55.81 105 VAL A C 1
ATOM 789 O O . VAL A 1 105 ? -11.095 -2.998 3.497 1.00 55.81 105 VAL A O 1
ATOM 792 N N . ALA A 1 106 ? -12.387 -4.811 3.340 1.00 54.34 106 ALA A N 1
ATOM 793 C CA . ALA A 1 106 ? -13.477 -4.207 2.565 1.00 54.34 106 ALA A CA 1
ATOM 794 C C . ALA A 1 106 ? -14.058 -2.889 3.133 1.00 54.34 106 ALA A C 1
ATOM 796 O O . ALA A 1 106 ? -14.362 -2.005 2.327 1.00 54.34 106 ALA A O 1
ATOM 797 N N . PRO A 1 107 ? -14.217 -2.693 4.462 1.00 52.34 107 PRO A N 1
ATOM 798 C CA . PRO A 1 107 ? -14.678 -1.415 5.008 1.00 52.34 107 PRO A CA 1
ATOM 799 C C . PRO A 1 107 ? -13.614 -0.309 4.975 1.00 52.34 107 PRO A C 1
ATOM 801 O O . PRO A 1 107 ? -13.953 0.866 5.130 1.00 52.34 107 PRO A O 1
ATOM 804 N N . LEU A 1 108 ? -12.334 -0.629 4.748 1.00 55.88 108 LEU A N 1
ATOM 805 C CA . LEU A 1 108 ? -11.308 0.392 4.576 1.00 55.88 108 LEU A CA 1
ATOM 806 C C . LEU A 1 108 ? -11.489 1.018 3.188 1.00 55.88 108 LEU A C 1
ATOM 808 O O . LEU A 1 108 ? -11.231 0.395 2.163 1.00 55.88 108 LEU A O 1
ATOM 812 N N . LYS A 1 109 ? -11.914 2.287 3.141 1.00 46.97 109 LYS A N 1
ATOM 813 C CA . LYS A 1 109 ? -12.027 3.090 1.904 1.00 46.97 109 LYS A CA 1
ATOM 814 C C . LYS A 1 109 ? -10.728 3.062 1.071 1.00 46.97 109 LYS A C 1
ATOM 816 O O . LYS A 1 109 ? -10.795 3.137 -0.155 1.00 46.97 109 LYS A O 1
ATOM 821 N N . GLU A 1 110 ? -9.594 2.863 1.746 1.00 51.59 110 GLU A N 1
ATOM 822 C CA . GLU A 1 110 ? -8.235 2.690 1.215 1.00 51.59 110 GLU A CA 1
ATOM 823 C C . GLU A 1 110 ? -8.006 1.354 0.477 1.00 51.59 110 GLU A C 1
ATOM 825 O O . GLU A 1 110 ? -7.146 1.261 -0.396 1.00 51.59 110 GLU A O 1
ATOM 830 N N . ALA A 1 111 ? -8.794 0.315 0.773 1.00 49.62 111 ALA A N 1
ATOM 831 C CA . ALA A 1 111 ? -8.651 -1.008 0.167 1.00 49.62 111 ALA A CA 1
ATOM 832 C C . ALA A 1 111 ? -9.134 -1.072 -1.289 1.00 49.62 111 ALA A C 1
ATOM 834 O O . ALA A 1 111 ? -8.698 -1.937 -2.048 1.00 49.62 111 ALA A O 1
ATOM 835 N N . ARG A 1 112 ? -9.987 -0.128 -1.720 1.00 50.72 112 ARG A N 1
ATOM 836 C CA . ARG A 1 112 ? -10.410 -0.034 -3.130 1.00 50.72 112 ARG A CA 1
ATOM 837 C C . ARG A 1 112 ? -9.252 0.264 -4.087 1.00 50.72 112 ARG A C 1
ATOM 839 O O . ARG A 1 112 ? -9.376 -0.032 -5.267 1.00 50.72 112 ARG A O 1
ATOM 846 N N . ASN A 1 113 ? -8.127 0.772 -3.577 1.00 61.06 113 ASN A N 1
ATOM 847 C CA . ASN A 1 113 ? -6.904 1.034 -4.336 1.00 61.06 113 ASN A CA 1
ATOM 848 C C . ASN A 1 113 ? -5.708 0.234 -3.790 1.00 61.06 113 ASN A C 1
ATOM 850 O O . ASN A 1 113 ? -4.596 0.751 -3.757 1.00 61.06 113 ASN A O 1
ATOM 854 N N . MET A 1 114 ? -5.903 -1.021 -3.362 1.00 63.06 114 MET A N 1
ATOM 855 C CA . MET A 1 114 ? -4.800 -1.866 -2.865 1.00 63.06 114 MET A CA 1
ATOM 856 C C . MET A 1 114 ? -3.635 -2.012 -3.855 1.00 63.06 114 MET A C 1
ATOM 858 O O . MET A 1 114 ? -2.489 -2.152 -3.434 1.00 63.06 114 MET A O 1
ATOM 862 N N . HIS A 1 115 ? -3.927 -1.970 -5.158 1.00 77.56 115 HIS A N 1
ATOM 863 C CA . HIS A 1 115 ? -2.953 -2.194 -6.224 1.00 77.56 115 HIS A CA 1
ATOM 864 C C . HIS A 1 115 ? -3.070 -1.102 -7.299 1.00 77.56 115 HIS A C 1
ATOM 866 O O . HIS A 1 115 ? -3.641 -1.334 -8.364 1.00 77.56 115 HIS A O 1
ATOM 872 N N . PRO A 1 116 ? -2.550 0.116 -7.060 1.00 81.69 116 PRO A N 1
ATOM 873 C CA . PRO A 1 116 ? -2.737 1.257 -7.959 1.00 81.69 116 PRO A CA 1
ATOM 874 C C . PRO A 1 116 ? -2.086 1.109 -9.342 1.00 81.69 116 PRO A C 1
ATOM 876 O O . PRO A 1 116 ? -2.361 1.940 -10.210 1.00 81.69 116 PRO A O 1
ATOM 879 N N . LEU A 1 117 ? -1.214 0.117 -9.548 1.00 84.62 117 LEU A N 1
ATOM 880 C CA . LEU A 1 117 ? -0.573 -0.191 -10.836 1.00 84.62 117 LEU A CA 1
ATOM 881 C C . LEU A 1 117 ? -1.324 -1.268 -11.637 1.00 84.62 117 LEU A C 1
ATOM 883 O O . LEU A 1 117 ? -0.994 -1.479 -12.796 1.00 84.62 117 LEU A O 1
ATOM 887 N N . HIS A 1 118 ? -2.325 -1.922 -11.044 1.00 84.06 118 HIS A N 1
ATOM 888 C CA . HIS A 1 118 ? -3.037 -3.042 -11.654 1.00 84.06 118 HIS A CA 1
ATOM 889 C C . HIS A 1 118 ? -3.810 -2.621 -12.913 1.00 84.06 118 HIS A C 1
ATOM 891 O O . HIS A 1 118 ? -4.598 -1.674 -12.875 1.00 84.06 118 HIS A O 1
ATOM 897 N N . GLY A 1 119 ? -3.590 -3.333 -14.019 1.00 82.56 119 GLY A N 1
ATOM 898 C CA . GLY A 1 119 ? -4.241 -3.101 -15.310 1.00 82.56 119 GLY A CA 1
ATOM 899 C C . GLY A 1 119 ? -3.935 -1.746 -15.957 1.00 82.56 119 GLY A C 1
ATOM 900 O O . GLY A 1 119 ? -4.659 -1.331 -16.862 1.00 82.56 119 GLY A O 1
ATOM 901 N N . LYS A 1 120 ? -2.905 -1.018 -15.502 1.00 87.56 120 LYS A N 1
ATOM 902 C CA . LYS A 1 120 ? -2.551 0.283 -16.084 1.00 87.56 120 LYS A CA 1
ATOM 903 C C . LYS A 1 120 ? -1.626 0.120 -17.281 1.00 87.56 120 LYS A C 1
ATOM 905 O O . LYS A 1 120 ? -0.615 -0.575 -17.209 1.00 87.56 120 LYS A O 1
ATOM 910 N N . HIS A 1 121 ? -1.967 0.825 -18.356 1.00 90.12 121 HIS A N 1
ATOM 911 C CA . HIS A 1 121 ? -1.159 0.925 -19.564 1.00 90.12 121 HIS A CA 1
ATOM 912 C C . HIS A 1 121 ? -0.316 2.205 -19.544 1.00 90.12 121 HIS A C 1
ATOM 914 O O . HIS A 1 121 ? -0.842 3.307 -19.355 1.00 90.12 121 HIS A O 1
ATOM 920 N N . PHE A 1 122 ? 0.989 2.061 -19.756 1.00 89.69 122 PHE A N 1
ATOM 921 C CA . PHE A 1 122 ? 1.950 3.154 -19.824 1.00 89.69 122 PHE A CA 1
ATOM 922 C C . PHE A 1 122 ? 2.546 3.211 -21.221 1.00 89.69 122 PHE A C 1
ATOM 924 O O . PHE A 1 122 ? 3.163 2.254 -21.680 1.00 89.69 122 PHE A O 1
ATOM 931 N N . SER A 1 123 ? 2.373 4.349 -21.890 1.00 86.94 123 SER A N 1
ATOM 932 C CA . SER A 1 123 ? 2.861 4.549 -23.250 1.00 86.94 123 SER A CA 1
ATOM 933 C C . SER A 1 123 ? 4.051 5.506 -23.272 1.00 86.94 123 SER A C 1
ATOM 935 O O . SER A 1 123 ? 3.949 6.649 -22.819 1.00 86.94 123 SER A O 1
ATOM 937 N N . ALA A 1 124 ? 5.177 5.029 -23.802 1.00 83.69 124 ALA A N 1
ATOM 938 C CA . ALA A 1 124 ? 6.329 5.843 -24.161 1.00 83.69 124 ALA A CA 1
ATOM 939 C C . ALA A 1 124 ? 5.993 6.662 -25.418 1.00 83.69 124 ALA A C 1
ATOM 941 O O . ALA A 1 124 ? 5.832 6.112 -26.504 1.00 83.69 124 ALA A O 1
ATOM 942 N N . ARG A 1 125 ? 5.844 7.984 -25.268 1.00 73.81 125 ARG A N 1
ATOM 943 C CA . ARG A 1 125 ? 5.487 8.889 -26.380 1.00 73.81 125 ARG A CA 1
ATOM 944 C C . ARG A 1 125 ? 6.688 9.527 -27.078 1.00 73.81 125 ARG A C 1
ATOM 946 O O . ARG A 1 125 ? 6.523 10.087 -28.156 1.00 73.81 125 ARG A O 1
ATOM 953 N N . TYR A 1 126 ? 7.870 9.480 -26.467 1.00 79.38 126 TYR A N 1
ATOM 954 C CA . TYR A 1 126 ? 9.059 10.189 -26.941 1.00 79.38 126 TYR A CA 1
ATOM 955 C C . TYR A 1 126 ? 10.226 9.224 -27.139 1.00 79.38 126 TYR A C 1
ATOM 957 O O . TYR A 1 126 ? 10.362 8.248 -26.404 1.00 79.38 126 TYR A O 1
ATOM 965 N N . ARG A 1 127 ? 11.096 9.521 -28.111 1.00 77.31 127 ARG A N 1
ATOM 966 C CA . ARG A 1 127 ? 12.380 8.820 -28.251 1.00 77.31 127 ARG A CA 1
ATOM 967 C C . ARG A 1 127 ? 13.236 9.076 -27.013 1.00 77.31 127 ARG A C 1
ATOM 969 O O . ARG A 1 127 ? 13.158 10.159 -26.435 1.00 77.31 127 ARG A O 1
ATOM 976 N N . HIS A 1 128 ? 14.047 8.095 -26.624 1.00 80.12 128 HIS A N 1
ATOM 977 C CA . HIS A 1 128 ? 14.881 8.164 -25.416 1.00 80.12 128 HIS A CA 1
ATOM 978 C C . HIS A 1 128 ? 14.083 8.361 -24.113 1.00 80.12 128 HIS A C 1
ATOM 980 O O . HIS A 1 128 ? 14.588 8.950 -23.152 1.00 80.12 128 HIS A O 1
ATOM 986 N N . SER A 1 129 ? 12.820 7.918 -24.069 1.00 81.94 129 SER A N 1
ATOM 987 C CA . SER A 1 129 ? 12.019 8.009 -22.851 1.00 81.94 129 SER A CA 1
ATOM 988 C C . SER A 1 129 ? 12.302 6.836 -21.913 1.00 81.94 129 SER A C 1
ATOM 990 O O . SER A 1 129 ? 11.965 5.694 -22.220 1.00 81.94 129 SER A O 1
ATOM 992 N N . ASP A 1 130 ? 12.850 7.143 -20.746 1.00 87.75 130 ASP A N 1
ATOM 993 C CA . ASP A 1 130 ? 12.885 6.290 -19.565 1.00 87.75 130 ASP A CA 1
ATOM 994 C C . ASP A 1 130 ? 11.520 6.336 -18.855 1.00 87.75 130 ASP A C 1
ATOM 996 O O . ASP A 1 130 ? 10.982 7.420 -18.592 1.00 87.75 130 ASP A O 1
ATOM 1000 N N . ILE A 1 131 ? 10.985 5.174 -18.466 1.00 90.56 131 ILE A N 1
ATOM 1001 C CA . ILE A 1 131 ? 9.794 5.089 -17.609 1.00 90.56 131 ILE A CA 1
ATOM 1002 C C . ILE A 1 131 ? 10.214 4.595 -16.227 1.00 90.56 131 ILE A C 1
ATOM 1004 O O . ILE A 1 131 ? 10.796 3.521 -16.079 1.00 90.56 131 ILE A O 1
ATOM 1008 N N . ALA A 1 132 ? 9.905 5.384 -15.201 1.00 92.38 132 ALA A N 1
ATOM 1009 C CA . ALA A 1 132 ? 10.207 5.057 -13.817 1.00 92.38 132 ALA A CA 1
ATOM 1010 C C . ALA A 1 132 ? 8.936 5.033 -12.959 1.00 92.38 132 ALA A C 1
ATOM 1012 O O . ALA A 1 132 ? 8.213 6.026 -12.864 1.00 92.38 132 ALA A O 1
ATOM 1013 N N . HIS A 1 133 ? 8.698 3.918 -12.276 1.00 93.88 133 HIS A N 1
ATOM 1014 C CA . HIS A 1 133 ? 7.636 3.755 -11.291 1.00 93.88 133 HIS A CA 1
ATOM 1015 C C . HIS A 1 133 ? 8.239 3.785 -9.892 1.00 93.88 133 HIS A C 1
ATOM 1017 O O . HIS A 1 133 ? 9.085 2.963 -9.559 1.00 93.88 133 HIS A O 1
ATOM 1023 N N . TYR A 1 134 ? 7.796 4.718 -9.061 1.00 95.06 134 TYR A N 1
ATOM 1024 C CA . TYR A 1 134 ? 8.171 4.802 -7.655 1.00 95.06 134 TYR A CA 1
ATOM 1025 C C . TYR A 1 134 ? 7.028 4.281 -6.796 1.00 95.06 134 TYR A C 1
ATOM 1027 O O . TYR A 1 134 ? 5.935 4.851 -6.784 1.00 95.06 134 TYR A O 1
ATOM 1035 N N . LEU A 1 135 ? 7.289 3.191 -6.086 1.00 93.62 135 LEU A N 1
ATOM 1036 C CA . LEU A 1 135 ? 6.343 2.507 -5.226 1.00 93.62 135 LEU A CA 1
ATOM 1037 C C . LEU A 1 135 ? 6.741 2.740 -3.777 1.00 93.62 135 LEU A C 1
ATOM 1039 O O . LEU A 1 135 ? 7.846 2.387 -3.365 1.00 93.62 135 LEU A O 1
ATOM 1043 N N . LYS A 1 136 ? 5.816 3.293 -2.995 1.00 93.19 136 LYS A N 1
ATOM 1044 C CA . LYS A 1 136 ? 5.973 3.422 -1.549 1.00 93.19 136 LYS A CA 1
ATOM 1045 C C . LYS A 1 136 ? 5.135 2.361 -0.864 1.00 93.19 136 LYS A C 1
ATOM 1047 O O . LYS A 1 136 ? 3.909 2.433 -0.887 1.00 93.19 136 LYS A O 1
ATOM 1052 N N . VAL A 1 137 ? 5.800 1.382 -0.266 1.00 91.12 137 VAL A N 1
ATOM 1053 C CA . VAL A 1 137 ? 5.170 0.219 0.360 1.00 91.12 137 VAL A CA 1
ATOM 1054 C C . VAL A 1 137 ? 5.008 0.470 1.852 1.00 91.12 137 VAL A C 1
ATOM 1056 O O . VAL A 1 137 ? 5.982 0.734 2.557 1.00 91.12 137 VAL A O 1
ATOM 1059 N N . ILE A 1 138 ? 3.781 0.358 2.348 1.00 90.69 138 ILE A N 1
ATOM 1060 C CA . ILE A 1 138 ? 3.449 0.471 3.762 1.00 90.69 138 ILE A CA 1
ATOM 1061 C C . ILE A 1 138 ? 3.057 -0.918 4.276 1.00 90.69 138 ILE A C 1
ATOM 1063 O O . ILE A 1 138 ? 2.036 -1.475 3.859 1.00 90.69 138 ILE A O 1
ATOM 1067 N N . PRO A 1 139 ? 3.857 -1.506 5.178 1.00 87.38 139 PRO A N 1
ATOM 1068 C CA . PRO A 1 139 ? 3.484 -2.743 5.839 1.00 87.38 139 PRO A CA 1
ATOM 1069 C C . PRO A 1 139 ? 2.284 -2.504 6.753 1.00 87.38 139 PRO A C 1
ATOM 1071 O O . PRO A 1 139 ? 2.234 -1.538 7.519 1.00 87.38 139 PRO A O 1
ATOM 1074 N N . SER A 1 140 ? 1.350 -3.437 6.739 1.00 82.38 140 SER A N 1
ATOM 1075 C CA . SER A 1 140 ? 0.234 -3.436 7.663 1.00 82.38 140 SER A CA 1
ATOM 1076 C C . SER A 1 140 ? 0.050 -4.816 8.272 1.00 82.38 140 SER A C 1
ATOM 1078 O O . SER A 1 140 ? 0.197 -5.836 7.604 1.00 82.38 140 SER A O 1
ATOM 1080 N N . SER A 1 141 ? -0.246 -4.840 9.564 1.00 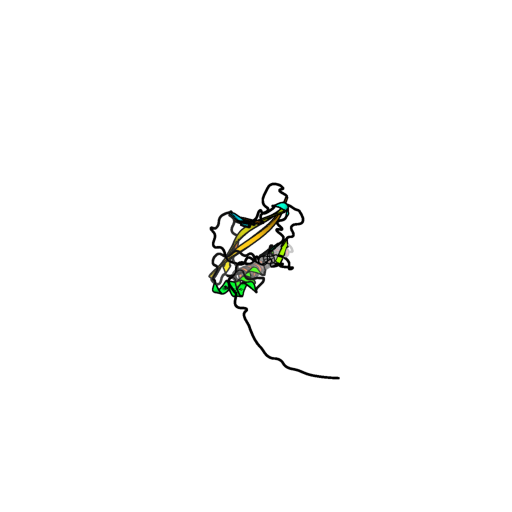83.25 141 SER A N 1
ATOM 1081 C CA . SER A 1 141 ? -0.712 -6.038 10.250 1.00 83.25 141 SER A CA 1
ATOM 1082 C C . SER A 1 141 ? -2.138 -5.880 10.697 1.00 83.25 141 SER A C 1
ATOM 1084 O O . SER A 1 141 ? -2.534 -4.809 11.157 1.00 83.25 141 SER A O 1
ATOM 1086 N N . TYR A 1 142 ? -2.851 -6.990 10.648 1.00 75.50 142 TYR A N 1
ATOM 1087 C CA . TYR A 1 142 ? -4.157 -7.137 11.247 1.00 75.50 142 TYR A CA 1
ATOM 1088 C C . TYR A 1 142 ? -4.084 -8.195 12.348 1.00 75.50 142 TYR A C 1
ATOM 1090 O O . TYR A 1 142 ? -3.357 -9.184 12.231 1.00 75.50 142 TYR A O 1
ATOM 1098 N N . SER A 1 143 ? -4.844 -7.969 13.411 1.00 77.06 143 SER A N 1
ATOM 1099 C CA . SER A 1 143 ? -5.095 -8.952 14.459 1.00 77.06 143 SER A CA 1
ATOM 1100 C C . SER A 1 143 ? -6.598 -9.004 14.704 1.00 77.06 143 SER A C 1
ATOM 1102 O O . SER A 1 143 ? -7.193 -7.989 15.092 1.00 77.06 143 SER A O 1
ATOM 1104 N N . PHE A 1 144 ? -7.204 -10.161 14.459 1.00 69.25 144 PHE A N 1
ATOM 1105 C CA . PHE A 1 144 ? -8.615 -10.401 14.740 1.00 69.25 144 PHE A CA 1
ATOM 1106 C C . PHE A 1 144 ? -8.827 -10.827 16.188 1.00 69.25 144 PHE A C 1
ATOM 1108 O O . PHE A 1 144 ? -7.977 -11.488 16.783 1.00 69.25 144 PHE A O 1
ATOM 1115 N N . VAL A 1 145 ? -10.014 -10.537 16.730 1.00 68.06 145 VAL A N 1
ATOM 1116 C CA . VAL A 1 145 ? -10.426 -11.036 18.059 1.00 68.06 145 VAL A CA 1
ATOM 1117 C C . VAL A 1 145 ? -10.470 -12.572 18.082 1.00 68.06 145 VAL A C 1
ATOM 1119 O O . VAL A 1 145 ? -10.254 -13.188 19.120 1.00 68.06 145 VAL A O 1
ATOM 1122 N N . ALA A 1 146 ? -10.687 -13.200 16.921 1.00 66.06 146 ALA A N 1
ATOM 1123 C CA . ALA A 1 146 ? -10.649 -14.650 16.738 1.00 66.06 146 ALA A CA 1
ATOM 1124 C C . ALA A 1 146 ? -9.232 -15.267 16.809 1.00 66.06 146 ALA A C 1
ATOM 1126 O O . ALA A 1 146 ? -9.105 -16.484 16.711 1.00 66.06 146 ALA A O 1
ATOM 1127 N N . GLY A 1 147 ? -8.175 -14.457 16.957 1.00 66.44 147 GLY A N 1
ATOM 1128 C CA . GLY A 1 147 ? -6.786 -14.923 17.032 1.00 66.44 147 GLY A CA 1
ATOM 1129 C C . GLY A 1 147 ? -6.110 -15.154 15.677 1.00 66.44 147 GLY A C 1
ATOM 1130 O O . GLY A 1 147 ? -4.948 -15.549 15.637 1.00 66.44 147 GLY A O 1
ATOM 1131 N N . GLU A 1 148 ? -6.798 -14.892 14.561 1.00 65.88 148 GLU A N 1
ATOM 1132 C CA . GLU A 1 148 ? -6.156 -14.851 13.246 1.00 65.88 148 GLU A CA 1
ATOM 1133 C C . GLU A 1 148 ? -5.305 -13.575 13.126 1.00 65.88 148 GLU A C 1
ATOM 1135 O O . GLU A 1 148 ? -5.805 -12.449 13.218 1.00 65.88 148 GLU A O 1
ATOM 1140 N N . GLU A 1 149 ? -4.005 -13.754 12.907 1.00 70.81 149 GLU A N 1
ATOM 1141 C CA . GLU A 1 149 ? -3.054 -12.676 12.654 1.00 70.81 149 GLU A CA 1
ATOM 1142 C C . GLU A 1 149 ? -2.478 -12.796 11.250 1.00 70.81 149 GLU A C 1
ATOM 1144 O O . GLU A 1 149 ? -2.175 -13.889 10.762 1.00 70.81 149 GLU A O 1
ATOM 1149 N N . GLY A 1 150 ? -2.227 -11.657 10.616 1.00 71.56 150 GLY A N 1
ATOM 1150 C CA . GLY A 1 150 ? -1.429 -11.666 9.407 1.00 71.56 150 GLY A CA 1
ATOM 1151 C C . GLY A 1 150 ? -0.995 -10.298 8.938 1.00 71.56 150 GLY A C 1
ATOM 1152 O O . GLY A 1 150 ? -1.218 -9.262 9.568 1.00 71.56 150 GLY A O 1
ATOM 1153 N N . GLU A 1 151 ? -0.291 -10.324 7.813 1.00 75.69 151 GLU A N 1
ATOM 1154 C CA . GLU A 1 151 ? 0.384 -9.160 7.267 1.00 75.69 151 GLU A CA 1
ATOM 1155 C C . GLU A 1 151 ? -0.019 -8.948 5.819 1.00 75.69 151 GLU A C 1
ATOM 1157 O O . GLU A 1 151 ? -0.000 -9.874 5.009 1.00 75.69 151 GLU A O 1
ATOM 1162 N N . LEU A 1 152 ? -0.336 -7.701 5.505 1.00 77.25 152 LEU A N 1
ATOM 1163 C CA . LEU A 1 152 ? -0.614 -7.234 4.163 1.00 77.25 152 LEU A CA 1
ATOM 1164 C C . LEU A 1 152 ? 0.294 -6.050 3.842 1.00 77.25 152 LEU A C 1
ATOM 1166 O O . LEU A 1 152 ? 0.815 -5.365 4.726 1.00 77.25 152 LEU A O 1
ATOM 1170 N N . TYR A 1 153 ? 0.490 -5.809 2.556 1.00 82.94 153 TYR A N 1
ATOM 1171 C CA . TYR A 1 153 ? 1.319 -4.718 2.072 1.00 82.94 153 TYR A CA 1
ATOM 1172 C C . TYR A 1 153 ? 0.461 -3.836 1.188 1.00 82.94 153 TYR A C 1
ATOM 1174 O O . TYR A 1 153 ? 0.005 -4.261 0.130 1.00 82.94 153 TYR A O 1
ATOM 1182 N N . LEU A 1 154 ? 0.246 -2.609 1.641 1.00 83.56 154 LEU A N 1
ATOM 1183 C CA . LEU A 1 154 ? -0.365 -1.574 0.823 1.00 83.56 154 LEU A CA 1
ATOM 1184 C C . LEU A 1 154 ? 0.755 -0.821 0.125 1.00 83.56 154 LEU A C 1
ATOM 1186 O O . LEU A 1 154 ? 1.835 -0.656 0.693 1.00 83.56 154 LEU A O 1
ATOM 1190 N N . TYR A 1 155 ? 0.520 -0.342 -1.088 1.00 87.12 155 TYR A N 1
ATOM 1191 C CA . TYR A 1 155 ? 1.473 0.552 -1.724 1.00 87.12 155 TYR A CA 1
ATOM 1192 C C . TYR A 1 155 ? 0.780 1.652 -2.505 1.00 87.12 155 TYR A C 1
ATOM 1194 O O . TYR A 1 155 ? -0.303 1.474 -3.057 1.00 87.12 155 TYR A O 1
ATOM 1202 N N . THR A 1 156 ? 1.447 2.795 -2.573 1.00 88.88 156 THR A N 1
ATOM 1203 C CA . THR A 1 156 ? 1.103 3.873 -3.495 1.00 88.88 156 THR A CA 1
ATOM 1204 C C . THR A 1 156 ? 2.113 3.897 -4.631 1.00 88.88 156 THR A C 1
ATOM 1206 O O . THR A 1 156 ? 3.268 3.508 -4.453 1.00 88.88 156 THR A O 1
ATOM 1209 N N . ALA A 1 157 ? 1.673 4.315 -5.816 1.00 91.31 157 ALA A N 1
ATOM 1210 C CA . ALA A 1 157 ? 2.506 4.346 -7.010 1.00 91.31 157 ALA A CA 1
ATOM 1211 C C . ALA A 1 157 ? 2.516 5.744 -7.623 1.00 91.31 157 ALA A C 1
ATOM 1213 O O . ALA A 1 157 ? 1.463 6.358 -7.802 1.00 91.31 157 ALA A O 1
ATOM 1214 N N . ASN A 1 158 ? 3.709 6.217 -7.970 1.00 92.38 158 ASN A N 1
ATOM 1215 C CA . ASN A 1 158 ? 3.926 7.438 -8.727 1.00 92.38 158 ASN A CA 1
ATOM 1216 C C . ASN A 1 158 ? 4.739 7.121 -9.984 1.00 92.38 158 ASN A C 1
ATOM 1218 O O . ASN A 1 158 ? 5.747 6.421 -9.910 1.00 92.38 158 ASN A O 1
ATOM 1222 N N . ASN A 1 159 ? 4.321 7.653 -11.127 1.00 92.12 159 ASN A N 1
ATOM 1223 C CA . ASN A 1 159 ? 4.926 7.352 -12.419 1.00 92.12 159 ASN A CA 1
ATOM 1224 C C . ASN A 1 159 ? 5.647 8.593 -12.930 1.00 92.12 159 ASN A C 1
ATOM 1226 O O . ASN A 1 159 ? 5.094 9.692 -12.910 1.00 92.12 159 ASN A O 1
ATOM 1230 N N . ARG A 1 160 ? 6.880 8.416 -13.393 1.00 89.38 160 ARG A N 1
ATOM 1231 C CA . ARG A 1 160 ? 7.705 9.472 -13.969 1.00 89.38 160 ARG A CA 1
ATOM 1232 C C . ARG A 1 160 ? 8.182 9.051 -15.348 1.00 89.38 160 ARG A C 1
ATOM 1234 O O . ARG A 1 160 ? 8.608 7.917 -15.544 1.00 89.38 160 ARG A O 1
ATOM 1241 N N . PHE A 1 161 ? 8.144 10.004 -16.266 1.00 88.38 161 PHE A N 1
ATOM 1242 C CA . PHE A 1 161 ? 8.685 9.875 -17.609 1.00 88.38 161 PHE A CA 1
ATOM 1243 C C . PHE A 1 161 ? 9.865 10.829 -17.697 1.00 88.38 161 PHE A C 1
ATOM 1245 O O . PHE A 1 161 ? 9.695 12.028 -17.483 1.00 88.38 161 PHE A O 1
ATOM 1252 N N . ASN A 1 162 ? 11.052 10.299 -17.959 1.00 83.56 162 ASN A N 1
ATOM 1253 C CA . ASN A 1 162 ? 12.248 11.110 -18.140 1.00 83.56 162 ASN A CA 1
ATOM 1254 C C . ASN A 1 162 ? 12.731 10.920 -19.572 1.00 83.56 162 ASN A C 1
ATOM 1256 O O . ASN A 1 162 ? 12.746 9.799 -20.062 1.00 83.56 162 ASN A O 1
ATOM 1260 N N . VAL A 1 163 ? 13.127 11.994 -20.244 1.00 82.62 163 VAL A N 1
ATOM 1261 C CA . VAL A 1 163 ? 13.752 11.905 -21.568 1.00 82.62 163 VAL A CA 1
ATOM 1262 C C . VAL A 1 163 ? 15.239 12.132 -21.372 1.00 82.62 163 VAL A C 1
ATOM 1264 O O . VAL A 1 163 ? 15.633 13.150 -20.802 1.00 82.62 163 VAL A O 1
ATOM 1267 N N . ARG A 1 164 ? 16.063 11.166 -21.778 1.00 77.44 164 ARG A N 1
ATOM 1268 C CA . ARG A 1 164 ? 17.513 11.252 -21.606 1.00 77.44 164 ARG A CA 1
ATOM 1269 C C . ARG A 1 164 ? 18.228 10.767 -22.855 1.00 77.44 164 ARG A C 1
ATOM 1271 O O . ARG A 1 164 ? 18.359 9.573 -23.075 1.00 77.44 164 ARG A O 1
ATOM 1278 N N . GLU A 1 165 ? 18.714 11.723 -23.637 1.00 70.88 165 GLU A N 1
ATOM 1279 C CA . GLU A 1 165 ? 19.275 11.507 -24.978 1.00 70.88 165 GLU A CA 1
ATOM 1280 C C . GLU A 1 165 ? 20.510 10.593 -25.006 1.00 70.88 165 GLU A C 1
ATOM 1282 O O . GLU A 1 165 ? 20.746 9.920 -25.999 1.00 70.88 165 GLU A O 1
ATOM 1287 N N . SER A 1 166 ? 21.287 10.531 -23.923 1.00 68.75 166 SER A N 1
ATOM 1288 C CA . SER A 1 166 ? 22.572 9.816 -23.879 1.00 68.75 166 SER A CA 1
ATOM 1289 C C . SER A 1 166 ? 22.552 8.486 -23.119 1.00 68.75 166 SER A C 1
ATOM 1291 O O . SER A 1 166 ? 23.596 7.849 -22.985 1.00 68.75 166 SER A O 1
ATOM 1293 N N . ALA A 1 167 ? 21.400 8.060 -22.593 1.00 75.25 167 ALA A N 1
ATOM 1294 C CA . ALA A 1 167 ? 21.289 6.832 -21.808 1.00 75.25 167 ALA A CA 1
ATOM 1295 C C . ALA A 1 167 ? 20.424 5.789 -22.522 1.00 75.25 167 ALA A C 1
ATOM 1297 O O . ALA A 1 167 ? 19.417 6.123 -23.142 1.00 75.25 167 ALA A O 1
ATOM 1298 N N . THR A 1 168 ? 20.788 4.510 -22.386 1.00 79.50 168 THR A N 1
ATOM 1299 C CA . THR A 1 168 ? 19.923 3.406 -22.815 1.00 79.50 168 THR A CA 1
ATOM 1300 C C . THR A 1 168 ? 18.622 3.460 -22.020 1.00 79.50 168 THR A C 1
ATOM 1302 O O . THR A 1 168 ? 18.684 3.422 -20.783 1.00 79.50 168 THR A O 1
ATOM 1305 N N . PRO A 1 169 ? 17.461 3.544 -22.692 1.00 85.44 169 PRO A N 1
ATOM 1306 C CA . PRO A 1 169 ? 16.203 3.636 -21.991 1.00 85.44 169 PRO A CA 1
ATOM 1307 C C . PRO A 1 169 ? 15.952 2.359 -21.190 1.00 85.44 169 PRO A C 1
ATOM 1309 O O . PRO A 1 169 ? 16.241 1.238 -21.615 1.00 85.44 169 PRO A O 1
ATOM 1312 N N . SER A 1 170 ? 15.428 2.557 -19.993 1.00 88.00 170 SER A N 1
ATOM 1313 C CA . SER A 1 170 ? 15.233 1.535 -18.980 1.00 88.00 170 SER A CA 1
ATOM 1314 C C . SER A 1 170 ? 13.889 1.693 -18.289 1.00 88.00 170 SER A C 1
ATOM 1316 O O . SER A 1 170 ? 13.461 2.804 -17.967 1.00 88.00 170 SER A O 1
ATOM 1318 N N . LEU A 1 171 ? 13.243 0.565 -18.007 1.00 90.94 171 LEU A N 1
ATOM 1319 C CA . LEU A 1 171 ? 12.089 0.518 -17.122 1.00 90.94 171 LEU A CA 1
ATOM 1320 C C . LEU A 1 171 ? 12.594 0.309 -15.694 1.00 90.94 171 LEU A C 1
ATOM 1322 O O . LEU A 1 171 ? 13.175 -0.728 -15.372 1.00 90.94 171 LEU A O 1
ATOM 1326 N N . ALA A 1 172 ? 12.397 1.304 -14.833 1.00 92.69 172 ALA A N 1
ATOM 1327 C CA . ALA A 1 172 ? 12.856 1.265 -13.449 1.00 92.69 172 ALA A CA 1
ATOM 1328 C C . ALA A 1 172 ? 11.675 1.255 -12.476 1.00 92.69 172 ALA A C 1
ATOM 1330 O O . ALA A 1 172 ? 10.844 2.154 -12.483 1.00 92.69 172 ALA A O 1
ATOM 1331 N N . ILE A 1 173 ? 11.628 0.266 -11.592 1.00 93.56 173 ILE A N 1
ATOM 1332 C CA . ILE A 1 173 ? 10.645 0.148 -10.518 1.00 93.56 173 ILE A CA 1
ATOM 1333 C C . ILE A 1 173 ? 11.390 0.377 -9.202 1.00 93.56 173 ILE A C 1
ATOM 1335 O O . ILE A 1 173 ? 12.055 -0.517 -8.678 1.00 93.56 173 ILE A O 1
ATOM 1339 N N . GLY A 1 174 ? 11.331 1.606 -8.696 1.00 94.88 174 GLY A N 1
ATOM 1340 C CA . GLY A 1 174 ? 11.870 1.989 -7.397 1.00 94.88 174 GLY A CA 1
ATOM 1341 C C . GLY A 1 174 ? 10.920 1.562 -6.286 1.00 94.88 174 GLY A C 1
ATOM 1342 O O . GLY A 1 174 ? 9.750 1.931 -6.301 1.00 94.88 174 GLY A O 1
ATOM 1343 N N . ILE A 1 175 ? 11.414 0.794 -5.325 1.00 94.50 175 ILE A N 1
ATOM 1344 C CA . ILE A 1 175 ? 10.652 0.279 -4.190 1.00 94.50 175 ILE A CA 1
ATOM 1345 C C . ILE A 1 175 ? 11.229 0.916 -2.933 1.00 94.50 175 ILE A C 1
ATOM 1347 O O . ILE A 1 175 ? 12.389 0.687 -2.595 1.00 94.50 175 ILE A O 1
ATOM 1351 N N . ASP A 1 176 ? 10.413 1.701 -2.239 1.00 94.94 176 ASP A N 1
ATOM 1352 C CA . ASP A 1 176 ? 10.747 2.288 -0.946 1.00 94.94 176 ASP A CA 1
ATOM 1353 C C . ASP A 1 176 ? 9.806 1.743 0.127 1.00 94.94 176 ASP A C 1
ATOM 1355 O O . ASP A 1 176 ? 8.582 1.742 -0.029 1.00 94.94 176 ASP A O 1
ATOM 1359 N N . ILE A 1 177 ? 10.380 1.250 1.219 1.00 92.19 177 ILE A N 1
ATOM 1360 C CA . ILE A 1 177 ? 9.630 0.597 2.288 1.00 92.19 177 ILE A CA 1
ATOM 1361 C C . ILE A 1 177 ? 9.489 1.584 3.431 1.00 92.19 177 ILE A C 1
ATOM 1363 O O . ILE A 1 177 ? 10.473 2.006 4.032 1.00 92.19 177 ILE A O 1
ATOM 1367 N N . SER A 1 178 ? 8.246 1.918 3.767 1.00 91.88 178 SER A N 1
ATOM 1368 C CA . SER A 1 178 ? 7.972 2.806 4.884 1.00 91.88 178 SER A CA 1
ATOM 1369 C C . SER A 1 178 ? 8.466 2.187 6.199 1.00 91.88 178 SER A C 1
ATOM 1371 O O . SER A 1 178 ? 8.158 1.021 6.477 1.00 91.88 178 SER A O 1
ATOM 1373 N N . PRO A 1 179 ? 9.171 2.964 7.044 1.00 91.69 179 PRO A N 1
ATOM 1374 C CA . PRO A 1 179 ? 9.511 2.535 8.398 1.00 91.69 179 PRO A CA 1
ATOM 1375 C C . PRO A 1 179 ? 8.279 2.485 9.315 1.00 91.69 179 PRO A C 1
ATOM 1377 O O . PRO A 1 179 ? 8.342 1.926 10.406 1.00 91.69 179 PRO A O 1
ATOM 1380 N N . MET A 1 180 ? 7.149 3.055 8.888 1.00 89.56 180 MET A N 1
ATOM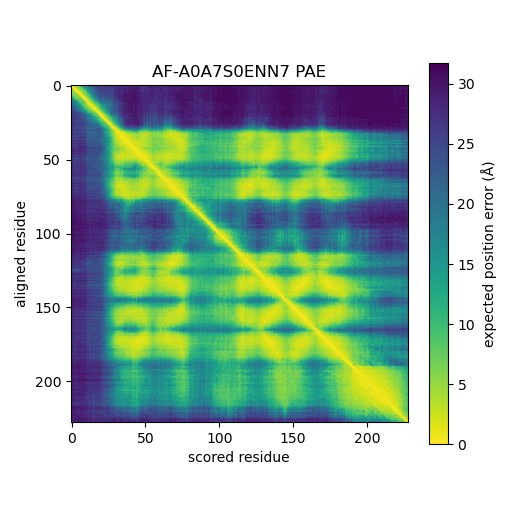 1381 C CA . MET A 1 180 ? 5.894 3.025 9.630 1.00 89.56 180 MET A CA 1
ATOM 1382 C C . MET A 1 180 ? 5.123 1.740 9.327 1.00 89.56 180 MET A C 1
ATOM 1384 O O . MET A 1 180 ? 5.090 1.281 8.186 1.00 89.56 180 MET A O 1
ATOM 1388 N N . ARG A 1 181 ? 4.449 1.188 10.340 1.00 85.81 181 ARG A N 1
ATOM 1389 C CA . ARG A 1 181 ? 3.561 0.028 10.197 1.00 85.81 181 ARG A CA 1
ATOM 1390 C C . ARG A 1 181 ? 2.167 0.355 10.714 1.00 85.81 181 ARG A C 1
ATOM 1392 O O . ARG A 1 181 ? 2.026 0.864 11.822 1.00 85.81 181 ARG A O 1
ATOM 1399 N N . MET A 1 182 ? 1.149 0.040 9.915 1.00 83.81 182 MET A N 1
ATOM 1400 C CA . MET A 1 182 ? -0.252 0.194 10.314 1.00 83.81 182 MET A CA 1
ATOM 1401 C C . MET A 1 182 ? -0.739 -1.061 11.036 1.00 83.81 182 MET A C 1
ATOM 1403 O O . MET A 1 182 ? -0.637 -2.162 10.495 1.00 83.81 182 MET A O 1
ATOM 1407 N N . PHE A 1 183 ? -1.280 -0.894 12.239 1.00 83.75 183 PHE A N 1
ATOM 1408 C CA . PHE A 1 183 ? -1.875 -1.974 13.021 1.00 83.75 183 PHE A CA 1
ATOM 1409 C C . PHE A 1 183 ? -3.394 -1.826 13.020 1.00 83.75 183 PHE A C 1
ATOM 1411 O O . PHE A 1 183 ? -3.921 -0.862 13.571 1.00 83.75 183 PHE A O 1
ATOM 1418 N N . TYR A 1 184 ? -4.089 -2.788 12.420 1.00 76.81 184 TYR A N 1
ATOM 1419 C CA . TYR A 1 184 ? -5.540 -2.889 12.483 1.00 76.81 184 TYR A CA 1
ATOM 1420 C C . TYR A 1 184 ? -5.921 -3.870 13.586 1.00 76.81 184 TYR A C 1
ATOM 1422 O O . TYR A 1 184 ? -5.608 -5.059 13.513 1.00 76.81 184 TYR A O 1
ATOM 1430 N N . ARG A 1 185 ? -6.585 -3.353 14.619 1.00 78.06 185 ARG A N 1
ATOM 1431 C CA . ARG A 1 185 ? -7.195 -4.153 15.678 1.00 78.06 185 ARG A CA 1
ATOM 1432 C C . ARG A 1 185 ? -8.698 -4.068 15.528 1.00 78.06 185 ARG A C 1
ATOM 1434 O O . ARG A 1 185 ? -9.250 -2.973 15.476 1.00 78.06 185 ARG A O 1
ATOM 1441 N N . GLU A 1 186 ? -9.342 -5.219 15.457 1.00 72.44 186 GLU A N 1
ATOM 1442 C CA . GLU A 1 186 ? -10.789 -5.283 15.574 1.00 72.44 186 GLU A CA 1
ATOM 1443 C C . GLU A 1 186 ? -11.159 -5.057 17.044 1.00 72.44 186 GLU A C 1
ATOM 1445 O O . GLU A 1 186 ? -10.719 -5.798 17.923 1.00 72.44 186 GLU A O 1
ATOM 1450 N N . TYR A 1 187 ? -11.926 -4.002 17.317 1.00 72.62 187 TYR A N 1
ATOM 1451 C CA . TYR A 1 187 ? -12.494 -3.761 18.637 1.00 72.62 187 TYR A CA 1
ATOM 1452 C C . TYR A 1 187 ? -13.950 -4.212 18.617 1.00 72.62 187 TYR A C 1
ATOM 1454 O O . TYR A 1 187 ? -14.731 -3.756 17.780 1.00 72.62 187 TYR A O 1
ATOM 1462 N N . ARG A 1 188 ? -14.315 -5.111 19.530 1.00 72.06 188 ARG A N 1
ATOM 1463 C CA . ARG A 1 188 ? -15.718 -5.324 19.874 1.00 72.06 188 ARG A CA 1
ATOM 1464 C C . ARG A 1 188 ? -16.043 -4.402 21.032 1.00 72.06 188 ARG A C 1
ATOM 1466 O O . ARG A 1 188 ? -15.354 -4.434 22.044 1.00 72.06 188 ARG A O 1
ATOM 1473 N N . GLU A 1 189 ? -17.081 -3.593 20.874 1.00 75.06 189 GLU A N 1
ATOM 1474 C CA . GLU A 1 189 ? -17.665 -2.928 22.030 1.00 75.06 189 GLU A CA 1
ATOM 1475 C C . GLU A 1 189 ? -18.315 -3.984 22.924 1.00 75.06 189 GLU A C 1
ATOM 1477 O O . GLU A 1 189 ? -19.141 -4.784 22.474 1.00 75.06 189 GLU A O 1
ATOM 1482 N N . ASP A 1 190 ? -17.911 -3.999 24.190 1.00 81.50 190 ASP A N 1
ATOM 1483 C CA . ASP A 1 190 ? -18.486 -4.889 25.184 1.00 81.50 190 ASP A CA 1
ATOM 1484 C C . ASP A 1 190 ? -19.868 -4.379 25.619 1.00 81.50 190 ASP A C 1
ATOM 1486 O O . ASP A 1 190 ? -20.084 -3.183 25.835 1.00 81.50 190 ASP A O 1
ATOM 1490 N N . TRP A 1 191 ? -20.802 -5.305 25.854 1.00 87.69 191 TRP A N 1
ATOM 1491 C CA . TRP A 1 191 ? -22.140 -5.011 26.394 1.00 87.69 191 TRP A CA 1
ATOM 1492 C C . TRP A 1 191 ? -22.105 -4.291 27.756 1.00 87.69 191 TRP A C 1
ATOM 1494 O O . TRP A 1 191 ? -23.091 -3.684 28.175 1.00 87.69 191 TRP A O 1
ATOM 1504 N N . THR A 1 192 ? -20.965 -4.326 28.447 1.00 89.56 192 THR A N 1
ATOM 1505 C CA . THR A 1 192 ? -20.726 -3.635 29.719 1.00 89.56 192 THR A CA 1
ATOM 1506 C C . THR A 1 192 ? -20.789 -2.116 29.579 1.00 89.56 192 THR A C 1
ATOM 1508 O O . THR A 1 192 ? -21.315 -1.455 30.475 1.00 89.56 192 THR A O 1
ATOM 1511 N N . SER A 1 193 ? -20.331 -1.555 28.453 1.00 88.12 193 SER A N 1
ATOM 1512 C CA . SER A 1 193 ? -20.427 -0.116 28.170 1.00 88.12 193 SER A CA 1
ATOM 1513 C C . SER A 1 193 ? -21.894 0.326 28.094 1.00 88.12 193 SER A C 1
ATOM 1515 O O . SER A 1 193 ? -22.301 1.302 28.728 1.00 88.12 193 SER A O 1
ATOM 1517 N N . PHE A 1 194 ? -22.727 -0.475 27.422 1.00 93.06 194 PHE A N 1
ATOM 1518 C CA . PHE A 1 194 ? -24.166 -0.240 27.318 1.00 93.06 194 PHE A CA 1
ATOM 1519 C C . PHE A 1 194 ? -24.886 -0.349 28.672 1.00 93.06 194 PHE A C 1
ATOM 1521 O O . PHE A 1 194 ? -25.673 0.530 29.036 1.00 93.06 194 PHE A O 1
ATOM 1528 N N . LEU A 1 195 ? -24.596 -1.396 29.452 1.00 94.38 195 LEU A N 1
ATOM 1529 C CA . LEU A 1 195 ? -25.188 -1.583 30.781 1.00 94.38 195 LEU A CA 1
ATOM 1530 C C . LEU A 1 195 ? -24.806 -0.451 31.741 1.00 94.38 195 LEU A C 1
ATOM 1532 O O . LEU A 1 195 ? -25.660 0.070 32.457 1.00 94.38 195 LEU A O 1
ATOM 1536 N N . THR A 1 196 ? -23.535 -0.048 31.725 1.00 94.50 196 THR A N 1
ATOM 1537 C CA . THR A 1 196 ? -23.027 1.047 32.560 1.00 94.50 196 THR A CA 1
ATOM 1538 C C . THR A 1 196 ? -23.698 2.365 32.184 1.00 94.50 196 THR A C 1
ATOM 1540 O O . THR A 1 196 ? -24.163 3.085 33.065 1.00 94.50 196 THR A O 1
ATOM 1543 N N . SER A 1 197 ? -23.829 2.650 30.884 1.00 94.56 197 SER A N 1
ATOM 1544 C CA . SER A 1 197 ? -24.545 3.830 30.387 1.00 94.56 197 SER A CA 1
ATOM 1545 C C . SER A 1 197 ? -26.013 3.839 30.831 1.00 94.56 197 SER A C 1
ATOM 1547 O O . SER A 1 197 ? -26.494 4.837 31.364 1.00 94.56 197 SER A O 1
ATOM 1549 N N . THR A 1 198 ? -26.709 2.706 30.714 1.00 95.94 198 THR A N 1
ATOM 1550 C CA . THR A 1 198 ? -28.122 2.584 31.108 1.00 95.94 198 THR A CA 1
ATOM 1551 C C . THR A 1 198 ? -28.312 2.773 32.615 1.00 95.94 198 THR A C 1
ATOM 1553 O O . THR A 1 198 ? -29.189 3.524 33.044 1.00 95.94 198 THR A O 1
ATOM 1556 N N . CYS A 1 199 ? -27.463 2.142 33.431 1.00 95.38 199 CYS A N 1
ATOM 1557 C CA . CYS A 1 199 ? -27.483 2.292 34.886 1.00 95.38 199 CYS A CA 1
ATOM 1558 C C . CYS A 1 199 ? -27.227 3.747 35.309 1.00 95.38 199 CYS A C 1
ATOM 1560 O O . CYS A 1 199 ? -27.949 4.276 36.153 1.00 95.38 199 CYS A O 1
ATOM 1562 N N . ALA A 1 200 ? -26.257 4.420 34.680 1.00 96.94 200 ALA A N 1
ATOM 1563 C CA . ALA A 1 200 ? -25.948 5.820 34.959 1.00 96.94 200 ALA A CA 1
ATOM 1564 C C . ALA A 1 200 ? -27.142 6.748 34.681 1.00 96.94 200 ALA A C 1
ATOM 1566 O O . ALA A 1 200 ? -27.431 7.635 35.484 1.00 96.94 200 ALA A O 1
ATOM 1567 N N . VAL A 1 201 ? -27.879 6.516 33.588 1.00 97.12 201 VAL A N 1
ATOM 1568 C CA . VAL A 1 201 ? -29.089 7.288 33.266 1.00 97.12 201 VAL A CA 1
ATOM 1569 C C . VAL A 1 201 ? -30.194 7.031 34.295 1.00 97.12 201 VAL A C 1
ATOM 1571 O O . VAL A 1 201 ? -30.762 7.985 34.822 1.00 97.12 201 VAL A O 1
ATOM 1574 N N . ILE A 1 202 ? -30.470 5.768 34.639 1.00 97.69 202 ILE A N 1
ATOM 1575 C CA . ILE A 1 202 ? -31.517 5.418 35.616 1.00 97.69 202 ILE A CA 1
ATOM 1576 C C . ILE A 1 202 ? -31.187 5.989 37.005 1.00 97.69 202 ILE A C 1
ATOM 1578 O O . ILE A 1 202 ? -32.042 6.614 37.635 1.00 97.69 202 ILE A O 1
ATOM 1582 N N . GLY A 1 203 ? -29.943 5.830 37.466 1.00 97.12 203 GLY A N 1
ATOM 1583 C CA . GLY A 1 203 ? -29.478 6.366 38.748 1.00 97.12 203 GLY A CA 1
ATOM 1584 C C . GLY A 1 203 ? -29.502 7.896 38.794 1.00 97.12 203 GLY A C 1
ATOM 1585 O O . GLY A 1 203 ? -29.911 8.478 39.802 1.00 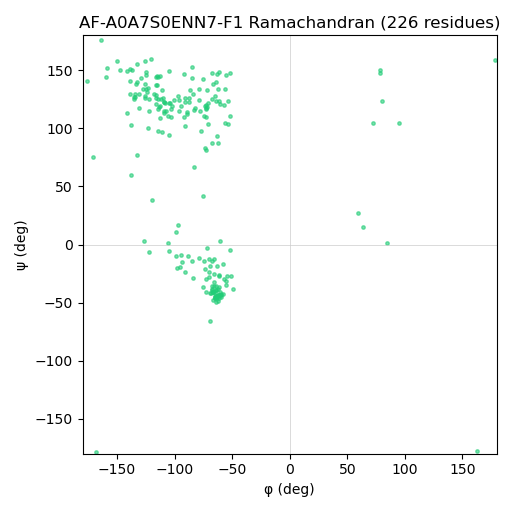97.12 203 GLY A O 1
ATOM 1586 N N . GLY A 1 204 ? -29.142 8.557 37.689 1.00 97.50 204 GLY A N 1
ATOM 1587 C CA . GLY A 1 204 ? -29.230 10.010 37.556 1.00 97.50 204 GLY A CA 1
ATOM 1588 C C . GLY A 1 204 ? -30.668 10.515 37.668 1.00 97.50 204 GLY A C 1
ATOM 1589 O O . GLY A 1 204 ? -30.947 11.405 38.470 1.00 97.50 204 GLY A O 1
ATOM 1590 N N . VAL A 1 205 ? -31.600 9.902 36.933 1.00 97.88 205 VAL A N 1
ATOM 1591 C CA . VAL A 1 205 ? -33.022 10.279 36.958 1.00 97.88 205 VAL A CA 1
ATOM 1592 C C . VAL A 1 205 ? -33.618 10.087 38.354 1.00 97.88 205 VAL A C 1
ATOM 1594 O O . VAL A 1 205 ? -34.257 11.001 38.873 1.00 97.88 205 VAL A O 1
ATOM 1597 N N . PHE A 1 206 ? -33.354 8.950 39.003 1.00 96.94 206 PHE A N 1
ATOM 1598 C CA . PHE A 1 206 ? -33.838 8.685 40.361 1.00 96.94 206 PHE A CA 1
ATOM 1599 C C . PHE A 1 206 ? -33.330 9.721 41.378 1.00 96.94 206 PHE A C 1
ATOM 1601 O O . PHE A 1 206 ? -34.104 10.225 42.191 1.00 96.94 206 PHE A O 1
ATOM 1608 N N . THR A 1 207 ? -32.050 10.095 41.289 1.00 97.06 207 THR A N 1
ATOM 1609 C CA . THR A 1 207 ? -31.441 11.095 42.182 1.00 97.06 207 THR A CA 1
ATOM 1610 C C . THR A 1 207 ? -32.067 12.477 41.991 1.00 97.06 207 THR A C 1
ATOM 1612 O O . THR A 1 207 ? -32.401 13.145 42.970 1.00 97.06 207 THR A O 1
ATOM 1615 N N . VAL A 1 208 ? -32.275 12.900 40.739 1.00 97.62 208 VAL A N 1
ATOM 1616 C CA . VAL A 1 208 ? -32.881 14.205 40.428 1.00 97.62 208 VAL A CA 1
ATOM 1617 C C . VAL A 1 208 ? -34.324 14.270 40.928 1.00 97.62 208 VAL A C 1
ATOM 1619 O O . VAL A 1 208 ? -34.692 15.249 41.574 1.00 97.62 208 VAL A O 1
ATOM 1622 N N . PHE A 1 209 ? -35.128 13.225 40.703 1.00 97.12 209 PHE A N 1
ATOM 1623 C CA . PHE A 1 209 ? -36.497 13.173 41.223 1.00 97.12 209 PHE A CA 1
ATOM 1624 C C . PHE A 1 209 ? -36.540 13.195 42.754 1.00 97.12 209 PHE A C 1
ATOM 1626 O O . PHE A 1 209 ? -37.325 13.952 43.321 1.00 97.12 209 PHE A O 1
ATOM 1633 N N . GLY A 1 210 ? -35.679 12.423 43.427 1.00 96.12 210 GLY A N 1
ATOM 1634 C CA . GLY A 1 210 ? -35.605 12.410 44.890 1.00 96.12 210 GLY A CA 1
ATOM 1635 C C . GLY A 1 210 ? -35.268 13.782 45.476 1.00 96.12 210 GLY A C 1
ATOM 1636 O O . GLY A 1 210 ? -35.917 14.232 46.419 1.00 96.12 210 GLY A O 1
ATOM 1637 N N . MET A 1 211 ? -34.309 14.491 44.874 1.00 96.31 211 MET A N 1
ATOM 1638 C CA . MET A 1 211 ? -33.951 15.847 45.293 1.00 96.31 211 MET A CA 1
ATOM 1639 C C . MET A 1 211 ? -35.101 16.839 45.070 1.00 96.31 211 MET A C 1
ATOM 1641 O O . MET A 1 211 ? -35.368 17.677 45.927 1.00 96.31 211 MET A O 1
ATOM 1645 N N . LEU A 1 212 ? -35.811 16.732 43.946 1.00 95.88 212 LEU A N 1
ATOM 1646 C CA . LEU A 1 212 ? -36.899 17.643 43.588 1.00 95.88 212 LEU A CA 1
ATOM 1647 C C . LEU A 1 212 ? -38.113 17.474 44.511 1.00 95.88 212 LEU A C 1
ATOM 1649 O O . LEU A 1 212 ? -38.668 18.466 44.977 1.00 95.88 212 LEU A O 1
ATOM 1653 N N . VAL A 1 213 ? -38.476 16.232 44.841 1.00 95.06 213 VAL A N 1
ATOM 1654 C CA . VAL A 1 213 ? -39.547 15.943 45.808 1.00 95.06 213 VAL A CA 1
ATOM 1655 C C . VAL A 1 213 ? -39.182 16.458 47.202 1.00 95.06 213 VAL A C 1
ATOM 1657 O O . VAL A 1 213 ? -40.004 17.123 47.825 1.00 95.06 213 VAL A O 1
ATOM 1660 N N . ALA A 1 214 ? -37.946 16.244 47.667 1.00 93.38 214 ALA A N 1
ATOM 1661 C CA . ALA A 1 214 ? -37.499 16.748 48.969 1.00 93.38 214 ALA A CA 1
ATOM 1662 C C . ALA A 1 214 ? -37.531 18.289 49.057 1.00 93.38 214 ALA A C 1
ATOM 1664 O O . ALA A 1 214 ? -37.909 18.854 50.085 1.00 93.38 214 ALA A O 1
ATOM 1665 N N . LEU A 1 215 ? -37.169 18.987 47.974 1.00 93.88 215 LEU A N 1
ATOM 1666 C CA . LEU A 1 215 ? -37.269 20.448 47.899 1.00 93.88 215 LEU A CA 1
ATOM 1667 C C . LEU A 1 215 ? -38.725 20.932 47.914 1.00 93.88 215 LEU A C 1
ATOM 1669 O O . LEU A 1 215 ? -39.036 21.918 48.579 1.00 93.88 215 LEU A O 1
ATOM 1673 N N . LEU A 1 216 ? -39.624 20.245 47.204 1.00 93.19 216 LEU A N 1
ATOM 1674 C CA . LEU A 1 216 ? -41.043 20.597 47.197 1.00 93.19 216 LEU A CA 1
ATOM 1675 C C . LEU A 1 216 ? -41.675 20.407 48.576 1.00 93.19 216 LEU A C 1
ATOM 1677 O O . LEU A 1 216 ? -42.352 21.318 49.049 1.00 93.19 216 LEU A O 1
ATOM 1681 N N . ASP A 1 217 ? -41.407 19.285 49.239 1.00 90.12 217 ASP A N 1
ATOM 1682 C CA . ASP A 1 217 ? -41.992 18.974 50.544 1.00 90.12 217 ASP A CA 1
ATOM 1683 C C . ASP A 1 217 ? -41.536 19.981 51.611 1.00 90.12 217 ASP A C 1
ATOM 1685 O O . ASP A 1 217 ? -42.361 20.653 52.231 1.00 90.12 217 ASP A O 1
ATOM 1689 N N . THR A 1 218 ? -40.225 20.234 51.697 1.00 88.81 218 THR A N 1
ATOM 1690 C CA . THR A 1 218 ? -39.663 21.251 52.605 1.00 88.81 218 THR A CA 1
ATOM 1691 C C . THR A 1 218 ? -40.167 22.665 52.307 1.00 88.81 218 THR A C 1
ATOM 1693 O O . THR A 1 218 ? -40.410 23.444 53.232 1.00 88.81 218 THR A O 1
ATOM 1696 N N . SER A 1 219 ? -40.373 23.017 51.032 1.00 85.62 219 SER A N 1
ATOM 1697 C CA . SER A 1 219 ? -40.980 24.300 50.670 1.00 85.62 219 SER A CA 1
ATOM 1698 C C . SER A 1 219 ? -42.449 24.379 51.095 1.00 85.62 219 SER A C 1
ATOM 1700 O O . SER A 1 219 ? -42.876 25.415 51.602 1.00 85.62 219 SER A O 1
ATOM 1702 N N . SER A 1 220 ? -43.212 23.291 50.958 1.00 86.12 220 SER A N 1
ATOM 1703 C CA . SER A 1 220 ? -44.628 23.243 51.329 1.00 86.12 220 SER A CA 1
ATOM 1704 C C . SER A 1 220 ? -44.820 23.389 52.840 1.00 86.12 220 SER A C 1
ATOM 1706 O O . SER A 1 220 ? -45.658 24.177 53.282 1.00 86.12 220 SER A O 1
ATOM 1708 N N . GLU A 1 221 ? -43.966 22.742 53.637 1.00 83.12 221 GLU A N 1
ATOM 1709 C CA . GLU A 1 221 ? -43.954 22.884 55.090 1.00 83.12 221 GLU A CA 1
ATOM 1710 C C . GLU A 1 221 ? -43.533 24.300 55.510 1.00 83.12 221 GLU A C 1
ATOM 1712 O O . GLU A 1 221 ? -44.152 24.898 56.392 1.00 83.12 221 GLU A O 1
ATOM 1717 N N . ALA A 1 222 ? -42.532 24.889 54.846 1.00 77.06 222 ALA A N 1
ATOM 1718 C CA . ALA A 1 222 ? -42.098 26.261 55.107 1.00 77.06 222 ALA A CA 1
ATOM 1719 C C . ALA A 1 222 ? -43.173 27.306 54.749 1.00 77.06 222 ALA A C 1
ATOM 1721 O O . ALA A 1 222 ? -43.321 28.303 55.459 1.00 77.06 222 ALA A O 1
ATOM 1722 N N . PHE A 1 223 ? -43.948 27.078 53.685 1.00 75.69 223 PHE A N 1
ATOM 1723 C CA . PHE A 1 223 ? -45.088 27.923 53.325 1.00 75.69 223 PHE A CA 1
ATOM 1724 C C . PHE A 1 223 ? -46.272 27.731 54.278 1.00 75.69 223 PHE A C 1
ATOM 1726 O O . PHE A 1 223 ? -46.865 28.724 54.701 1.00 75.69 223 PHE A O 1
ATOM 1733 N N . SER A 1 224 ? -46.575 26.496 54.692 1.00 72.31 224 SER A N 1
ATOM 1734 C CA . SER A 1 224 ? -47.651 26.222 55.653 1.00 72.31 224 SER A CA 1
ATOM 1735 C C . SER A 1 224 ? -47.360 26.804 57.038 1.00 72.31 224 SER A C 1
ATOM 1737 O O . SER A 1 224 ? -48.284 27.225 57.728 1.00 72.31 224 SER A O 1
ATOM 1739 N N . LYS A 1 225 ? -46.088 26.868 57.452 1.00 64.81 225 LYS A N 1
ATOM 1740 C CA . LYS A 1 225 ? -45.685 27.428 58.753 1.00 64.81 225 LYS A CA 1
ATOM 1741 C C . LYS A 1 225 ? -45.647 28.960 58.782 1.00 64.81 225 LYS A C 1
ATOM 1743 O O . LYS A 1 225 ? -45.504 29.537 59.851 1.00 64.81 225 LYS A O 1
ATOM 1748 N N . LYS A 1 226 ? -45.743 29.614 57.618 1.00 57.62 226 LYS A N 1
ATOM 1749 C CA . LYS A 1 226 ? -45.745 31.079 57.473 1.00 57.62 226 LYS A CA 1
ATOM 1750 C C . LYS A 1 226 ? -47.157 31.665 57.315 1.00 57.62 226 LYS A C 1
ATOM 1752 O O . LYS A 1 226 ? -47.300 32.883 57.350 1.00 57.62 226 LYS A O 1
ATOM 1757 N N . SER A 1 227 ? -48.183 30.828 57.118 1.00 53.75 227 SER A N 1
ATOM 1758 C CA . SER A 1 227 ? -49.592 31.255 57.024 1.00 53.75 227 SER A CA 1
ATOM 1759 C C . SER A 1 227 ? -50.397 31.073 58.324 1.00 53.75 227 SER A C 1
ATOM 1761 O O . SER A 1 227 ? -51.621 31.201 58.290 1.00 53.75 227 SER A O 1
ATOM 1763 N N . ILE A 1 228 ? -49.729 30.769 59.442 1.00 45.69 228 ILE A N 1
ATOM 1764 C CA . ILE A 1 228 ? -50.240 30.821 60.825 1.00 45.69 228 ILE A CA 1
ATOM 1765 C C . ILE A 1 228 ? -49.387 31.847 61.567 1.00 45.69 228 ILE A C 1
ATOM 1767 O O . ILE A 1 228 ? -49.969 32.657 62.318 1.00 45.69 228 ILE A O 1
#

InterPro domains:
  IPR012936 Endoplasmic reticulum vesicle transporter, C-terminal [PF07970] (28-212)
  IPR045888 Endoplasmic reticulum vesicle transporter [PTHR10984] (26-225)

Solvent-accessible surface area (backbone atoms only — not comparable to full-atom values): 14558 Å² total; per-residue (Å²): 138,82,88,83,88,84,88,82,90,77,94,71,82,81,80,82,80,92,69,100,64,90,77,81,74,78,67,93,55,89,88,79,83,89,88,84,84,84,83,92,72,78,99,59,68,48,69,53,74,52,65,88,81,63,95,89,53,90,80,63,37,59,73,59,77,68,55,45,66,40,61,82,77,81,60,72,92,62,78,53,74,82,40,47,79,67,26,79,79,41,100,82,42,52,60,75,60,57,76,68,52,54,61,69,41,62,78,40,81,68,51,84,49,49,50,70,56,48,72,41,75,45,78,61,87,53,67,14,32,26,44,36,37,42,33,45,34,35,46,30,38,43,41,44,86,87,69,56,68,50,68,48,51,42,43,50,73,46,81,46,81,45,76,40,91,90,46,75,41,37,44,34,42,35,41,39,64,49,93,57,71,49,79,48,70,64,79,76,85,57,70,62,61,57,51,51,52,52,50,54,52,54,54,50,53,54,52,52,51,54,53,50,52,54,53,51,52,55,48,50,52,57,52,60,68,69,78,112

Organism: NCBI:txid33657

Foldseek 3Di:
DDDDDDDDDDDDDDDDDDDDDDPPPPPVDPDDDDDDDDDDDDPAWDKDKDFDDDDPDDDDLQPDWPWDADADDFDFPDADPVQVVVQSVDPQDDSDDDPVNCVVCVVPPLSVPQDVRHGDTDGDPGGQKAKEKEKEKAKEWEQEPVGDIDIGIGIDIDIDIDRDNPDRHMYMYTYHYDPDYHYHYDDDDDCVVVVVVVVVVVVVVVVVVVVVVVVVVVVVVVVVVVVD

Sequence (228 aa):
DAMLNKGDDGSSVPKVPSDHGFFEAAADGAEGCEISGTLKLQRVPGTLRLNAHAHHVSLEPGWVNLTHTINTFVFAKQLNRSHVQHSLASFVSSPVINSTLIRAVAPLKEARNMHPLHGKHFSARYRHSDIAHYLKVIPSSYSFVAGEEGELYLYTANNRFNVRESATPSLAIGIDISPMRMFYREYREDWTSFLTSTCAVIGGVFTVFGMLVALLDTSSEAFSKKSI

Mean predicted aligned error: 15.16 Å

pLDDT: mean 72.84, std 20.49, range [29.58, 97.88]